Protein AF-A0A7W0LB17-F1 (afdb_monomer_lite)

Structure (mmCIF, N/CA/C/O backbone):
data_AF-A0A7W0LB17-F1
#
_entry.id   AF-A0A7W0LB17-F1
#
loop_
_atom_site.group_PDB
_atom_site.id
_atom_site.type_symbol
_atom_site.label_atom_id
_atom_site.label_alt_id
_atom_site.label_comp_id
_atom_site.label_asym_id
_atom_site.label_entity_id
_atom_site.label_seq_id
_atom_site.pdbx_PDB_ins_code
_atom_site.Cartn_x
_atom_site.Cartn_y
_atom_site.Cartn_z
_atom_site.occupancy
_atom_site.B_iso_or_equiv
_atom_site.auth_seq_id
_atom_site.auth_comp_id
_atom_site.auth_asym_id
_atom_site.auth_atom_id
_atom_site.pdbx_PDB_model_num
ATOM 1 N N . MET A 1 1 ? -28.771 -16.907 37.966 1.00 35.31 1 MET A N 1
ATOM 2 C CA . MET A 1 1 ? -27.307 -16.903 37.768 1.00 35.31 1 MET A CA 1
ATOM 3 C C . MET A 1 1 ? -26.972 -15.722 36.892 1.00 35.31 1 MET A C 1
ATOM 5 O O . MET A 1 1 ? -27.557 -15.582 35.827 1.00 35.31 1 MET A O 1
ATOM 9 N N . SER A 1 2 ? -26.143 -14.845 37.447 1.00 31.47 2 SER A N 1
ATOM 10 C CA . SER A 1 2 ? -25.731 -13.567 36.885 1.00 31.47 2 SER A CA 1
ATOM 11 C C . SER A 1 2 ? -25.225 -13.738 35.457 1.00 31.47 2 SER A C 1
ATOM 13 O O . SER A 1 2 ? -24.347 -14.569 35.221 1.00 31.47 2 SER A O 1
ATOM 15 N N . ALA A 1 3 ? -25.766 -12.948 34.527 1.00 43.50 3 ALA A N 1
ATOM 16 C CA . ALA A 1 3 ? -25.072 -12.621 33.292 1.00 43.50 3 ALA A CA 1
ATOM 17 C C . ALA A 1 3 ? -23.627 -12.275 33.669 1.00 43.50 3 ALA A C 1
ATOM 19 O O . ALA A 1 3 ? -23.419 -11.441 34.552 1.00 43.50 3 ALA A O 1
ATOM 20 N N . GLY A 1 4 ? -22.652 -12.975 33.085 1.00 44.56 4 GLY A N 1
ATOM 21 C CA . GLY A 1 4 ? -21.245 -12.644 33.264 1.00 44.56 4 GLY A CA 1
ATOM 22 C C . GLY A 1 4 ? -21.066 -11.196 32.843 1.00 44.56 4 GLY A C 1
ATOM 23 O O . GLY A 1 4 ? -21.069 -10.899 31.651 1.00 44.56 4 GLY A O 1
ATOM 24 N N . GLN A 1 5 ? -21.015 -10.294 33.822 1.00 41.94 5 GLN A N 1
ATOM 25 C CA . GLN A 1 5 ? -20.726 -8.897 33.580 1.00 41.94 5 GLN A CA 1
ATOM 26 C C . GLN A 1 5 ? -19.282 -8.852 33.106 1.00 41.94 5 GLN A C 1
ATOM 28 O O . GLN A 1 5 ? -18.346 -8.961 33.894 1.00 41.94 5 GLN A O 1
ATOM 33 N N . ILE A 1 6 ? -19.124 -8.759 31.790 1.00 50.78 6 ILE A N 1
ATOM 34 C CA . ILE A 1 6 ? -17.874 -8.363 31.161 1.00 50.78 6 ILE A CA 1
ATOM 35 C C . ILE A 1 6 ? -17.554 -6.993 31.758 1.00 50.78 6 ILE A C 1
ATOM 37 O O . ILE A 1 6 ? -18.342 -6.056 31.619 1.00 50.78 6 ILE A O 1
ATOM 41 N N . ALA A 1 7 ? -16.466 -6.914 32.522 1.00 40.72 7 ALA A N 1
ATOM 42 C CA . ALA A 1 7 ? -16.072 -5.686 33.190 1.00 40.72 7 ALA A CA 1
ATOM 43 C C . ALA A 1 7 ? -15.934 -4.554 32.149 1.00 40.72 7 ALA A C 1
ATOM 45 O O . ALA A 1 7 ? -15.305 -4.775 31.108 1.00 40.72 7 ALA A O 1
ATOM 46 N N . PRO A 1 8 ? -16.498 -3.357 32.394 1.00 41.53 8 PRO A N 1
ATOM 47 C CA . PRO A 1 8 ? -16.307 -2.213 31.511 1.00 41.53 8 PRO A CA 1
ATOM 48 C C . PRO A 1 8 ? -14.812 -1.865 31.494 1.00 41.53 8 PRO A C 1
ATOM 50 O O . PRO A 1 8 ? -14.266 -1.395 32.489 1.00 41.53 8 PRO A O 1
ATOM 53 N N . GLY A 1 9 ? -14.137 -2.191 30.389 1.00 55.41 9 GLY A N 1
ATOM 54 C CA . GLY A 1 9 ? -12.690 -2.023 30.231 1.00 55.41 9 GLY A CA 1
ATOM 55 C C . GLY A 1 9 ? -11.969 -3.169 29.514 1.00 55.41 9 GLY A C 1
ATOM 56 O O . GLY A 1 9 ? -10.825 -2.981 29.109 1.00 55.41 9 GLY A O 1
ATOM 57 N N . THR A 1 10 ? -12.596 -4.337 29.312 1.00 63.34 10 THR A N 1
ATOM 58 C CA . THR A 1 10 ? -12.018 -5.391 28.459 1.00 63.34 10 THR A CA 1
ATOM 59 C C . THR A 1 10 ? -12.422 -5.195 26.996 1.00 63.34 10 THR A C 1
ATOM 61 O O . THR A 1 10 ? -13.547 -4.809 26.684 1.00 63.34 10 THR A O 1
ATOM 64 N N . GLU A 1 11 ? -11.502 -5.462 26.069 1.00 62.22 11 GLU A N 1
ATOM 65 C CA . GLU A 1 11 ? -11.693 -5.229 24.627 1.00 62.22 11 GLU A CA 1
ATOM 66 C C . GLU A 1 11 ? -12.850 -6.052 24.026 1.00 62.22 11 GLU A C 1
ATOM 68 O O . GLU A 1 11 ? -13.467 -5.636 23.047 1.00 62.22 11 GLU A O 1
ATOM 73 N N . GLU A 1 12 ? -13.206 -7.181 24.652 1.00 66.62 12 GLU A N 1
ATOM 74 C CA . GLU A 1 12 ? -14.404 -7.959 24.307 1.00 66.62 12 GLU A CA 1
ATOM 75 C C . GLU A 1 12 ? -15.689 -7.164 24.597 1.00 66.62 12 GLU A C 1
ATOM 77 O O . GLU A 1 12 ? -16.652 -7.213 23.832 1.00 66.62 12 GLU A O 1
ATOM 82 N N . GLY A 1 13 ? -15.700 -6.382 25.682 1.00 64.94 13 GLY A N 1
ATOM 83 C CA . GLY A 1 13 ? -16.780 -5.454 26.010 1.00 64.94 13 GLY A CA 1
ATOM 84 C C . GLY A 1 13 ? -16.906 -4.325 24.987 1.00 64.94 13 GLY A C 1
ATOM 85 O O . GLY A 1 13 ? -18.022 -3.978 24.612 1.00 64.94 13 GLY A O 1
ATOM 86 N N . ALA A 1 14 ? -15.780 -3.827 24.463 1.00 69.12 14 ALA A N 1
ATOM 87 C CA . ALA A 1 14 ? -15.765 -2.748 23.474 1.00 69.12 14 ALA A CA 1
ATOM 88 C C . ALA A 1 14 ? -16.409 -3.161 22.138 1.00 69.12 14 ALA A C 1
ATOM 90 O O . ALA A 1 14 ? -17.169 -2.393 21.561 1.00 69.12 14 ALA A O 1
ATOM 91 N N . VAL A 1 15 ? -16.165 -4.380 21.641 1.00 74.75 15 VAL A N 1
ATOM 92 C CA . VAL A 1 15 ? -16.793 -4.862 20.390 1.00 74.75 15 VAL A CA 1
ATOM 93 C C . VAL A 1 15 ? -18.284 -5.176 20.593 1.00 74.75 15 VAL A C 1
ATOM 95 O O . VAL A 1 15 ? -19.106 -4.872 19.722 1.00 74.75 15 VAL A O 1
ATOM 98 N N . ASN A 1 16 ? -18.642 -5.709 21.768 1.00 76.94 16 ASN A N 1
ATOM 99 C CA . ASN A 1 16 ? -20.034 -5.956 22.151 1.00 76.94 16 ASN A CA 1
ATOM 100 C C . ASN A 1 16 ? -20.842 -4.653 22.298 1.00 76.94 16 ASN A C 1
ATOM 102 O O . ASN A 1 16 ? -22.026 -4.645 21.964 1.00 76.94 16 ASN A O 1
ATOM 106 N N . GLU A 1 17 ? -20.224 -3.545 22.726 1.00 76.25 17 GLU A N 1
ATOM 107 C CA . GLU A 1 17 ? -20.857 -2.214 22.775 1.00 76.25 17 GLU A CA 1
ATOM 108 C C . GLU A 1 17 ? -21.322 -1.747 21.385 1.00 76.25 17 GLU A C 1
ATOM 110 O O . GLU A 1 17 ? -22.370 -1.117 21.246 1.00 76.25 17 GLU A O 1
ATOM 115 N N . PHE A 1 18 ? -20.607 -2.145 20.330 1.00 74.69 18 PHE A N 1
ATOM 116 C CA . PHE A 1 18 ? -21.008 -1.900 18.942 1.00 74.69 18 PHE A CA 1
ATOM 117 C C . PHE A 1 18 ? -21.999 -2.940 18.383 1.00 74.69 18 PHE A C 1
ATOM 119 O O . PHE A 1 18 ? -22.313 -2.888 17.192 1.00 74.69 18 PHE A O 1
ATOM 126 N N . GLY A 1 19 ? -22.489 -3.875 19.204 1.00 79.81 19 GLY A N 1
ATOM 127 C CA . GLY A 1 19 ? -23.452 -4.910 18.813 1.00 79.81 19 GLY A CA 1
ATOM 128 C C . GLY A 1 19 ? -22.852 -6.094 18.045 1.00 79.81 19 GLY A C 1
ATOM 129 O O . GLY A 1 19 ? -23.603 -6.872 17.457 1.00 79.81 19 GLY A O 1
ATOM 130 N N . TYR A 1 20 ? -21.523 -6.243 18.033 1.00 77.00 20 TYR A N 1
ATOM 131 C CA . TYR A 1 20 ? -20.839 -7.354 17.368 1.00 77.00 20 TYR A CA 1
ATOM 132 C C . TYR A 1 20 ? -20.423 -8.423 18.379 1.00 77.00 20 TYR A C 1
ATOM 134 O O . TYR A 1 20 ? -19.791 -8.123 19.388 1.00 77.00 20 TYR A O 1
ATOM 142 N N . ARG A 1 21 ? -20.725 -9.691 18.079 1.00 77.12 21 ARG A N 1
ATOM 143 C CA . ARG A 1 21 ? -20.230 -10.834 18.853 1.00 77.12 21 ARG A CA 1
ATOM 144 C C . ARG A 1 21 ? -18.799 -11.150 18.423 1.00 77.12 21 ARG A C 1
ATOM 146 O O . ARG A 1 21 ? -18.538 -11.350 17.240 1.00 77.12 21 ARG A O 1
ATOM 153 N N . GLN A 1 22 ? -17.871 -11.229 19.372 1.00 75.62 22 GLN A N 1
ATOM 154 C CA . GLN A 1 22 ? -16.489 -11.600 19.075 1.00 75.62 22 GLN A CA 1
ATOM 155 C C . GLN A 1 22 ? -16.382 -13.098 18.749 1.00 75.62 22 GLN A C 1
ATOM 157 O O . GLN A 1 22 ? -16.459 -13.947 19.634 1.00 75.62 22 GLN A O 1
ATOM 162 N N . GLU A 1 23 ? -16.208 -13.425 17.468 1.00 77.62 23 GLU A N 1
ATOM 163 C CA . GLU A 1 23 ? -16.061 -14.815 17.003 1.00 77.62 23 GLU A CA 1
ATOM 164 C C . GLU A 1 23 ? -14.597 -15.275 16.953 1.00 77.62 23 GLU A C 1
ATOM 166 O O . GLU A 1 23 ? -14.305 -16.456 17.140 1.00 77.62 23 GLU A O 1
ATOM 171 N N . LEU A 1 24 ? -13.657 -14.344 16.747 1.00 75.50 24 LEU A N 1
ATOM 172 C CA . LEU A 1 24 ? -12.228 -14.645 16.683 1.00 75.50 24 LEU A CA 1
ATOM 173 C C . LEU A 1 24 ? -11.545 -14.403 18.035 1.00 75.50 24 LEU A C 1
ATOM 175 O O . LEU A 1 24 ? -11.622 -13.318 18.620 1.00 75.50 24 LEU A O 1
ATOM 179 N N . LYS A 1 25 ? -10.792 -15.410 18.496 1.00 65.69 25 LYS A N 1
ATOM 180 C CA . LYS A 1 25 ? -9.878 -15.263 19.635 1.00 65.69 25 LYS A CA 1
ATOM 181 C C . LYS A 1 25 ? -8.745 -14.316 19.245 1.00 65.69 25 LYS A C 1
ATOM 183 O O . LYS A 1 25 ? -8.028 -14.559 18.274 1.00 65.69 25 LYS A O 1
ATOM 188 N N . ARG A 1 26 ? -8.564 -13.240 20.009 1.00 68.19 26 ARG A N 1
ATOM 189 C CA . ARG A 1 26 ? -7.538 -12.227 19.739 1.00 68.19 26 ARG A CA 1
ATOM 190 C C . ARG A 1 26 ? -6.169 -12.732 20.206 1.00 68.19 26 ARG A C 1
ATOM 192 O O . ARG A 1 26 ? -5.749 -12.474 21.324 1.00 68.19 26 ARG A O 1
ATOM 199 N N . VAL A 1 27 ? -5.497 -13.510 19.357 1.00 76.81 27 VAL A N 1
ATOM 200 C CA . VAL A 1 27 ? -4.184 -14.123 19.661 1.00 76.81 27 VAL A CA 1
ATOM 201 C C . VAL A 1 27 ? -2.991 -13.351 19.088 1.00 76.81 27 VAL A C 1
ATOM 203 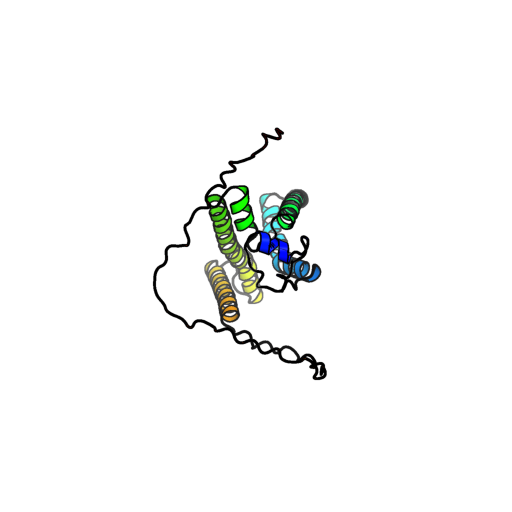O O . VAL A 1 27 ? -1.844 -13.652 19.415 1.00 76.81 27 VAL A O 1
ATOM 206 N N . LEU A 1 28 ? -3.231 -12.345 18.240 1.00 77.62 28 LEU A N 1
ATOM 207 C CA . LEU A 1 28 ? -2.161 -11.550 17.641 1.00 77.62 28 LEU A CA 1
ATOM 208 C C . LEU A 1 28 ? -1.567 -10.582 18.674 1.00 77.62 28 LEU A C 1
ATOM 210 O O . LEU A 1 28 ? -2.163 -9.561 19.006 1.00 77.62 28 LEU A O 1
ATOM 214 N N . ARG A 1 29 ? -0.363 -10.901 19.161 1.00 85.62 29 ARG A N 1
ATOM 215 C CA . ARG A 1 29 ? 0.465 -9.995 19.978 1.00 85.62 29 ARG A CA 1
ATOM 216 C C . ARG A 1 29 ? 1.097 -8.907 19.102 1.00 85.62 29 ARG A C 1
ATOM 218 O O . ARG A 1 29 ? 1.212 -9.078 17.892 1.00 85.62 29 ARG A O 1
ATOM 225 N N . LEU A 1 30 ? 1.594 -7.833 19.722 1.00 85.94 30 LEU A N 1
ATOM 226 C CA . LEU A 1 30 ? 2.247 -6.705 19.036 1.00 85.94 30 LEU A CA 1
ATOM 227 C C . LEU A 1 30 ? 3.319 -7.153 18.027 1.00 85.94 30 LEU A C 1
ATOM 229 O O . LEU A 1 30 ? 3.343 -6.671 16.901 1.00 85.94 30 LEU A O 1
ATOM 233 N N . PHE A 1 31 ? 4.153 -8.125 18.407 1.00 88.50 31 PHE A N 1
ATOM 234 C CA . PHE A 1 31 ? 5.169 -8.683 17.515 1.00 88.50 31 PHE A CA 1
ATOM 235 C C . PHE A 1 31 ? 4.559 -9.351 16.276 1.00 88.50 31 PHE A C 1
ATOM 237 O O . PHE A 1 31 ? 5.033 -9.123 15.172 1.00 88.50 31 PHE A O 1
ATOM 244 N N . ALA A 1 32 ? 3.466 -10.106 16.429 1.00 87.81 32 ALA A N 1
ATOM 245 C CA . ALA A 1 32 ? 2.783 -10.732 15.298 1.00 87.81 32 ALA A CA 1
ATOM 246 C C . ALA A 1 32 ? 2.193 -9.682 14.343 1.00 87.81 32 ALA A C 1
ATOM 248 O O . ALA A 1 32 ? 2.322 -9.815 13.130 1.00 87.81 32 ALA A O 1
ATOM 249 N N . VAL A 1 33 ? 1.597 -8.611 14.879 1.00 87.38 33 VAL A N 1
ATOM 250 C CA . VAL A 1 33 ? 1.075 -7.497 14.068 1.00 87.38 33 VAL A CA 1
ATOM 251 C C . VAL A 1 33 ? 2.208 -6.777 13.329 1.00 87.38 33 VAL A C 1
ATOM 253 O O . VAL A 1 33 ? 2.076 -6.491 12.141 1.00 87.38 33 VAL A O 1
ATOM 256 N N . PHE A 1 34 ? 3.344 -6.550 13.994 1.00 89.44 34 PHE A N 1
ATOM 257 C CA . PHE A 1 34 ? 4.541 -5.980 13.375 1.00 89.44 34 PHE A CA 1
ATOM 258 C C . PHE A 1 34 ? 5.086 -6.867 12.247 1.00 89.44 34 PHE A C 1
ATOM 260 O O . PHE A 1 34 ? 5.342 -6.369 11.154 1.00 89.44 34 PHE A O 1
ATOM 267 N N . SER A 1 35 ? 5.207 -8.179 12.469 1.00 90.38 35 SER A N 1
ATOM 268 C CA . SER A 1 35 ? 5.679 -9.120 11.446 1.00 90.38 35 SER A CA 1
ATOM 269 C C . SER A 1 35 ? 4.763 -9.156 10.222 1.00 90.38 35 SER A C 1
ATOM 271 O O . SER A 1 35 ? 5.251 -9.187 9.094 1.00 90.38 35 SER A O 1
ATOM 273 N N . VAL A 1 36 ? 3.442 -9.114 10.424 1.00 88.31 36 VAL A N 1
ATOM 274 C CA . VAL A 1 36 ? 2.474 -9.051 9.319 1.00 88.31 36 VAL A CA 1
ATOM 275 C C . VAL A 1 36 ? 2.622 -7.740 8.543 1.00 88.31 36 VAL A C 1
ATOM 277 O O . VAL A 1 36 ? 2.685 -7.770 7.316 1.00 88.31 36 VAL A O 1
ATOM 280 N N . ALA A 1 37 ? 2.745 -6.602 9.232 1.00 87.06 37 ALA A N 1
ATOM 281 C CA . ALA A 1 37 ? 2.958 -5.310 8.581 1.00 87.06 37 ALA A CA 1
ATOM 282 C C . ALA A 1 37 ? 4.275 -5.273 7.785 1.00 87.06 37 ALA A C 1
ATOM 284 O O . ALA A 1 37 ? 4.290 -4.821 6.641 1.00 87.06 37 ALA A O 1
ATOM 285 N N . PHE A 1 38 ? 5.358 -5.807 8.357 1.00 86.06 38 PHE A N 1
ATOM 286 C CA . PHE A 1 38 ? 6.660 -5.908 7.699 1.00 86.06 38 PHE A CA 1
ATOM 287 C C . PHE A 1 38 ? 6.613 -6.801 6.450 1.00 86.06 38 PHE A C 1
ATOM 289 O O . PHE A 1 38 ? 7.193 -6.453 5.425 1.00 86.06 38 PHE A O 1
ATOM 296 N N . SER A 1 39 ? 5.878 -7.916 6.509 1.00 88.06 39 SER A N 1
ATOM 297 C CA . SER A 1 39 ? 5.674 -8.810 5.362 1.00 88.06 39 SER A CA 1
ATOM 298 C C . SER A 1 39 ? 4.926 -8.120 4.213 1.00 88.06 39 SER A C 1
ATOM 300 O O . SER A 1 39 ? 5.322 -8.233 3.054 1.00 88.06 39 SER A O 1
ATOM 302 N N . ILE A 1 40 ? 3.873 -7.354 4.527 1.00 81.44 40 ILE A N 1
ATOM 303 C CA . ILE A 1 40 ? 3.046 -6.671 3.520 1.00 81.44 40 ILE A CA 1
ATOM 304 C C . ILE A 1 40 ? 3.809 -5.528 2.835 1.00 81.44 40 ILE A C 1
ATOM 306 O O . ILE A 1 40 ? 3.718 -5.376 1.619 1.00 81.44 40 ILE A O 1
ATOM 310 N N . ILE A 1 41 ? 4.557 -4.722 3.593 1.00 78.19 41 ILE A N 1
ATOM 311 C CA . ILE A 1 41 ? 5.237 -3.510 3.094 1.00 78.19 41 ILE A CA 1
ATOM 312 C C . ILE A 1 41 ? 6.708 -3.813 2.771 1.00 78.19 41 ILE A C 1
ATOM 314 O O . ILE A 1 41 ? 7.589 -2.982 2.980 1.00 78.19 41 ILE A O 1
ATOM 318 N N . SER A 1 42 ? 7.006 -5.018 2.281 1.00 75.19 42 SER A N 1
ATOM 319 C CA . SER A 1 42 ? 8.370 -5.353 1.875 1.00 75.19 42 SER A CA 1
ATOM 320 C C . SER A 1 42 ? 8.943 -4.264 0.954 1.00 75.19 42 SER A C 1
ATOM 322 O O . SER A 1 42 ? 8.280 -3.784 0.029 1.00 75.19 42 SER A O 1
ATOM 324 N N . ILE A 1 43 ? 10.183 -3.857 1.238 1.00 70.69 43 ILE A N 1
ATOM 325 C CA . ILE A 1 43 ? 10.867 -2.666 0.696 1.00 70.69 43 ILE A CA 1
ATOM 326 C C . ILE A 1 43 ? 10.932 -2.653 -0.843 1.00 70.69 43 ILE A C 1
ATOM 328 O O . ILE A 1 43 ? 11.083 -1.595 -1.462 1.00 70.69 43 ILE A O 1
ATOM 332 N N . THR A 1 44 ? 10.766 -3.820 -1.463 1.00 70.06 44 THR A N 1
ATOM 333 C CA . THR A 1 44 ? 10.878 -4.069 -2.898 1.00 70.06 44 THR A CA 1
ATOM 334 C C . THR A 1 44 ? 10.104 -3.055 -3.745 1.00 70.06 44 THR A C 1
ATOM 336 O O . THR A 1 44 ? 10.685 -2.403 -4.608 1.00 70.06 44 THR A O 1
ATOM 339 N N . THR A 1 45 ? 8.809 -2.856 -3.493 1.00 72.06 45 THR A N 1
ATOM 340 C CA . THR A 1 45 ? 7.983 -1.993 -4.355 1.00 72.06 45 THR A CA 1
ATOM 341 C C . THR A 1 45 ? 8.376 -0.520 -4.238 1.00 72.06 45 THR A C 1
ATOM 343 O O . THR A 1 45 ? 8.450 0.189 -5.241 1.00 72.06 45 THR A O 1
ATOM 346 N N . GLY A 1 46 ? 8.651 -0.057 -3.016 1.00 69.81 46 GLY A N 1
ATOM 347 C CA . GLY A 1 46 ? 8.963 1.345 -2.750 1.00 69.81 46 GLY A CA 1
ATOM 348 C C . GLY A 1 46 ? 10.305 1.766 -3.337 1.00 69.81 46 GLY A C 1
ATOM 349 O O . GLY A 1 46 ? 10.392 2.806 -3.980 1.00 69.81 46 GLY A O 1
ATOM 350 N N . ILE A 1 47 ? 11.350 0.957 -3.160 1.00 76.88 47 ILE A N 1
ATOM 351 C CA . ILE A 1 47 ? 12.680 1.327 -3.652 1.00 76.88 47 ILE A CA 1
ATOM 352 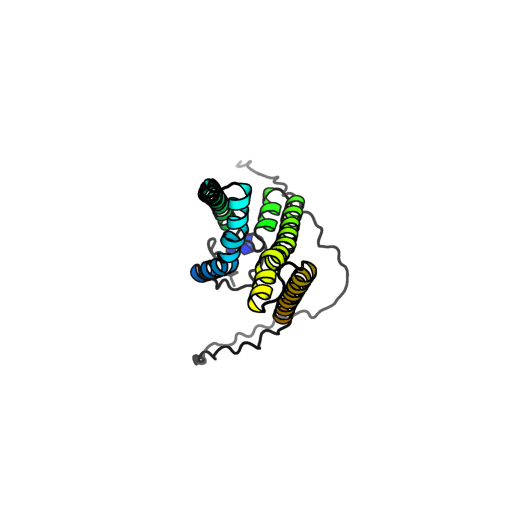C C . ILE A 1 47 ? 12.815 1.020 -5.143 1.00 76.88 47 ILE A C 1
ATOM 354 O O . ILE A 1 47 ? 13.206 1.905 -5.894 1.00 76.88 47 ILE A O 1
ATOM 358 N N . PHE A 1 48 ? 12.463 -0.177 -5.617 1.00 74.38 48 PHE A N 1
ATOM 359 C CA . PHE A 1 48 ? 12.793 -0.538 -7.001 1.00 74.38 48 PHE A CA 1
ATOM 360 C C . PHE A 1 48 ? 11.942 0.190 -8.044 1.00 74.38 48 PHE A C 1
ATOM 362 O O . PHE A 1 48 ? 12.471 0.573 -9.084 1.00 74.38 48 PHE A O 1
ATOM 369 N N . LEU A 1 49 ? 10.653 0.423 -7.774 1.00 80.44 49 LEU A N 1
ATOM 370 C CA . LEU A 1 49 ? 9.780 1.099 -8.739 1.00 80.44 49 LEU A CA 1
ATOM 371 C C . LEU A 1 49 ? 9.780 2.617 -8.549 1.00 80.44 49 LEU A C 1
ATOM 373 O O . LEU A 1 49 ? 9.981 3.366 -9.505 1.00 80.44 49 LEU A O 1
ATOM 377 N N . ASN A 1 50 ? 9.576 3.087 -7.316 1.00 82.94 50 ASN A N 1
ATOM 378 C CA . ASN A 1 50 ? 9.354 4.512 -7.083 1.00 82.94 50 ASN A CA 1
ATOM 379 C C . ASN A 1 50 ? 10.650 5.330 -7.168 1.00 82.94 50 ASN A C 1
ATOM 381 O O . ASN A 1 50 ? 10.629 6.454 -7.659 1.00 82.94 50 ASN A O 1
ATOM 385 N N . PHE A 1 51 ? 11.789 4.781 -6.728 1.00 84.88 51 PHE A N 1
ATOM 386 C CA . PHE A 1 51 ? 13.067 5.500 -6.786 1.00 84.88 51 PHE A CA 1
ATOM 387 C C . PHE A 1 51 ? 13.558 5.687 -8.226 1.00 84.88 51 PHE A C 1
ATOM 389 O O . PHE A 1 51 ? 13.969 6.786 -8.597 1.00 84.88 51 PHE A O 1
ATOM 396 N N . GLY A 1 52 ? 13.456 4.639 -9.055 1.00 82.44 52 GLY A N 1
ATOM 397 C CA . GLY A 1 52 ? 13.791 4.719 -10.479 1.00 82.44 52 GLY A CA 1
ATOM 398 C C . GLY A 1 52 ? 12.919 5.740 -11.212 1.00 82.44 52 GLY A C 1
ATOM 399 O O . GLY A 1 52 ? 13.426 6.582 -11.957 1.00 82.44 52 GLY A O 1
ATOM 400 N N . PHE A 1 53 ? 11.614 5.740 -10.935 1.00 85.56 53 PHE A N 1
ATOM 401 C CA . PHE A 1 53 ? 10.700 6.751 -11.463 1.00 85.56 53 PHE A CA 1
ATOM 402 C C . PHE A 1 53 ? 11.065 8.173 -10.998 1.00 85.56 53 PHE A C 1
ATOM 404 O O . PHE A 1 53 ? 11.131 9.099 -11.807 1.00 85.56 53 PHE A O 1
ATOM 411 N N . ALA A 1 54 ? 11.362 8.347 -9.709 1.00 87.50 54 ALA A N 1
ATOM 412 C CA . ALA A 1 54 ? 11.669 9.650 -9.133 1.00 87.50 54 ALA A CA 1
ATOM 413 C C . ALA A 1 54 ? 12.954 10.265 -9.709 1.00 87.50 54 ALA A C 1
ATOM 415 O O . ALA A 1 54 ? 12.948 11.434 -10.083 1.00 87.50 54 ALA A O 1
ATOM 416 N N . ILE A 1 55 ? 14.038 9.496 -9.851 1.00 88.56 55 ILE A N 1
ATOM 417 C CA . ILE A 1 55 ? 15.289 10.018 -10.425 1.00 88.56 55 ILE A CA 1
ATOM 418 C C . ILE A 1 55 ? 15.128 10.370 -11.904 1.00 88.56 55 ILE A C 1
ATOM 420 O O . ILE A 1 55 ? 15.634 11.402 -12.339 1.00 88.56 55 ILE A O 1
ATOM 424 N N . THR A 1 56 ? 14.422 9.543 -12.675 1.00 88.94 56 THR A N 1
ATOM 425 C CA . THR A 1 56 ? 14.257 9.768 -14.122 1.00 88.94 56 THR A CA 1
ATOM 426 C C . THR A 1 56 ? 13.428 11.013 -14.442 1.00 88.94 56 THR A C 1
ATOM 428 O O . THR A 1 56 ? 13.702 11.667 -15.443 1.00 88.94 56 THR A O 1
ATOM 431 N N . HIS A 1 57 ? 12.458 11.370 -13.593 1.00 89.12 57 HIS A N 1
ATOM 432 C CA . HIS A 1 57 ? 11.543 12.492 -13.845 1.00 89.12 57 HIS A CA 1
ATOM 433 C C . HIS A 1 57 ? 11.862 13.754 -13.031 1.00 89.12 57 HIS A C 1
ATOM 435 O O . HIS A 1 57 ? 11.682 14.865 -13.521 1.00 89.12 57 HIS A O 1
ATOM 441 N N . LEU A 1 58 ? 12.311 13.600 -11.784 1.00 88.50 58 LEU A N 1
ATOM 442 C CA . LEU A 1 58 ? 12.519 14.695 -10.823 1.00 88.50 58 LEU A CA 1
ATOM 443 C C . LEU A 1 58 ? 14.009 14.931 -10.521 1.00 88.50 58 LEU A C 1
ATOM 445 O O . LEU A 1 58 ? 14.361 15.851 -9.780 1.00 88.50 58 LEU A O 1
ATOM 449 N N . GLY A 1 59 ? 14.893 14.110 -11.095 1.00 89.56 59 GLY A N 1
ATOM 450 C CA . GLY A 1 59 ? 16.338 14.211 -10.937 1.00 89.56 59 GLY A CA 1
ATOM 451 C C . GLY A 1 59 ? 16.842 13.835 -9.535 1.00 89.56 59 GLY A C 1
ATOM 452 O O . GLY A 1 59 ? 16.093 13.325 -8.694 1.00 89.56 59 GLY A O 1
ATOM 453 N N . PRO A 1 60 ? 18.130 14.097 -9.244 1.00 87.44 60 PRO A N 1
ATOM 454 C CA . PRO A 1 60 ? 18.761 13.746 -7.966 1.00 87.44 60 PRO A CA 1
ATOM 455 C C . PRO A 1 60 ? 18.142 14.445 -6.743 1.00 87.44 60 PRO A C 1
ATOM 457 O O . PRO A 1 60 ? 18.231 13.938 -5.627 1.00 87.44 60 PRO A O 1
ATOM 460 N N . ALA A 1 61 ? 17.474 15.588 -6.943 1.00 89.50 61 ALA A N 1
ATOM 461 C CA . ALA A 1 61 ? 16.783 16.323 -5.881 1.00 89.50 61 ALA A CA 1
ATOM 462 C C . ALA A 1 61 ? 15.569 15.564 -5.302 1.00 89.50 61 ALA A C 1
ATOM 464 O O . ALA A 1 61 ? 15.115 15.883 -4.203 1.00 89.50 61 ALA A O 1
ATOM 465 N N . SER A 1 62 ? 15.079 14.529 -5.994 1.00 88.19 62 SER A N 1
ATOM 466 C CA . SER A 1 62 ? 13.981 13.665 -5.542 1.00 88.19 62 SER A CA 1
ATOM 467 C C . SER A 1 62 ? 14.210 12.978 -4.192 1.00 88.19 62 SER A C 1
ATOM 469 O O . SER A 1 62 ? 13.240 12.604 -3.532 1.00 88.19 62 SER A O 1
ATOM 471 N N . ILE A 1 63 ? 15.460 12.861 -3.729 1.00 88.56 63 ILE A N 1
ATOM 472 C CA . ILE A 1 63 ? 15.777 12.302 -2.409 1.00 88.56 63 ILE A CA 1
ATOM 473 C C . ILE A 1 63 ? 15.081 13.061 -1.268 1.00 88.56 63 ILE A C 1
ATOM 475 O O . ILE A 1 63 ? 14.669 12.450 -0.286 1.00 88.56 63 ILE A O 1
ATOM 479 N N . TRP A 1 64 ? 14.858 14.371 -1.423 1.00 89.75 64 TRP A N 1
ATOM 480 C CA . TRP A 1 64 ? 14.184 15.205 -0.423 1.00 89.75 64 TRP A CA 1
ATOM 481 C C . TRP A 1 64 ? 12.679 14.943 -0.313 1.00 89.75 64 TRP A C 1
ATOM 483 O O . TRP A 1 64 ? 12.075 15.262 0.711 1.00 89.75 64 TRP A O 1
ATOM 493 N N . LEU A 1 65 ? 12.068 14.308 -1.316 1.00 89.25 65 LEU A N 1
ATOM 494 C CA . LEU A 1 65 ? 10.653 13.936 -1.268 1.00 89.25 65 LEU A CA 1
ATOM 495 C C . LEU A 1 65 ? 10.396 12.779 -0.302 1.00 89.25 65 LEU A C 1
ATOM 497 O O . LEU A 1 65 ? 9.302 12.683 0.248 1.00 89.25 65 LEU A O 1
ATOM 501 N N . TRP A 1 66 ? 11.396 11.931 -0.049 1.00 87.50 66 TRP A N 1
ATOM 502 C CA . TRP A 1 66 ? 11.268 10.795 0.864 1.00 87.50 66 TRP A CA 1
ATOM 503 C C . TRP A 1 66 ? 11.052 11.227 2.321 1.00 87.50 66 TRP A C 1
ATOM 505 O O . TRP A 1 66 ? 10.068 10.780 2.911 1.00 87.50 66 TRP A O 1
ATOM 515 N N . PRO A 1 67 ? 11.873 12.124 2.909 1.00 91.62 67 PRO A N 1
ATOM 516 C CA . PRO A 1 67 ? 11.593 12.689 4.228 1.00 91.62 67 PRO A CA 1
ATOM 517 C C . PRO A 1 67 ? 10.229 13.379 4.310 1.00 91.62 67 PRO A C 1
ATOM 519 O O . PRO A 1 67 ? 9.494 13.167 5.272 1.00 91.62 67 PRO A O 1
ATOM 522 N N . VAL A 1 68 ? 9.855 14.162 3.291 1.00 93.31 68 VAL A N 1
ATOM 523 C CA . VAL A 1 68 ? 8.558 14.861 3.257 1.00 93.31 68 VAL A CA 1
ATOM 524 C C . VAL A 1 68 ? 7.398 13.861 3.258 1.00 93.31 68 VAL A C 1
ATOM 526 O O . VAL A 1 68 ? 6.466 13.994 4.053 1.00 93.31 68 VAL A O 1
ATOM 529 N N . ALA A 1 69 ? 7.476 12.818 2.429 1.00 90.75 69 ALA A N 1
ATOM 530 C CA . ALA A 1 69 ? 6.491 11.743 2.398 1.00 90.75 69 ALA A CA 1
ATOM 531 C C . ALA A 1 69 ? 6.448 10.961 3.722 1.00 90.75 69 ALA A C 1
ATOM 533 O O . ALA A 1 69 ? 5.362 10.642 4.203 1.00 90.75 69 ALA A O 1
ATOM 534 N N . ALA A 1 70 ? 7.599 10.695 4.349 1.00 91.31 70 ALA A N 1
ATOM 535 C CA . ALA A 1 70 ? 7.679 10.004 5.636 1.00 91.31 70 ALA A CA 1
ATOM 536 C C . ALA A 1 70 ? 7.011 10.803 6.767 1.00 91.31 70 ALA A C 1
ATOM 538 O O . ALA A 1 70 ? 6.262 10.235 7.567 1.00 91.31 70 ALA A O 1
ATOM 539 N N . VAL A 1 71 ? 7.219 12.123 6.810 1.00 96.50 71 VAL A N 1
ATOM 540 C CA . VAL A 1 71 ? 6.538 13.010 7.766 1.00 96.50 71 VAL A CA 1
ATOM 541 C C . VAL A 1 71 ? 5.030 12.999 7.522 1.00 96.50 71 VAL A C 1
ATOM 543 O O . VAL A 1 71 ? 4.264 12.766 8.459 1.00 96.50 71 VAL A O 1
ATOM 546 N N . GLY A 1 72 ? 4.596 13.167 6.269 1.00 95.81 72 GLY A N 1
ATOM 547 C CA . GLY A 1 72 ? 3.177 13.103 5.906 1.00 95.81 72 GLY A CA 1
ATOM 548 C C . GLY A 1 72 ? 2.526 11.779 6.315 1.00 95.81 72 GLY A C 1
ATOM 549 O O . GLY A 1 72 ? 1.465 11.772 6.939 1.00 95.81 72 GLY A O 1
ATOM 550 N N . GLN A 1 73 ? 3.198 10.656 6.056 1.00 94.38 73 GLN A N 1
ATOM 551 C CA . GLN A 1 73 ? 2.689 9.332 6.405 1.00 94.38 73 GLN A CA 1
ATOM 552 C C . GLN A 1 73 ? 2.658 9.088 7.918 1.00 94.38 73 GLN A C 1
ATOM 554 O O . GLN A 1 73 ? 1.756 8.411 8.408 1.00 94.38 73 GLN A O 1
ATOM 559 N N . THR A 1 74 ? 3.587 9.674 8.675 1.00 95.44 74 THR A N 1
ATOM 560 C CA . THR A 1 74 ? 3.575 9.604 10.144 1.00 95.44 74 THR A CA 1
ATOM 561 C C . THR A 1 74 ? 2.377 10.356 10.724 1.00 95.44 74 THR A C 1
ATOM 563 O O . THR A 1 74 ? 1.713 9.845 11.624 1.00 95.44 74 THR A O 1
ATOM 566 N N . LEU A 1 75 ? 2.034 11.527 10.176 1.00 96.75 75 LEU A N 1
ATOM 567 C CA . LEU A 1 75 ? 0.830 12.265 10.579 1.00 96.75 75 LEU A CA 1
ATOM 568 C C . LEU A 1 75 ? -0.446 11.459 10.300 1.00 96.75 75 LEU A C 1
ATOM 570 O O . LEU A 1 75 ? -1.318 11.361 11.161 1.00 96.75 75 LEU A O 1
ATOM 574 N N . VAL A 1 76 ? -0.530 10.823 9.129 1.00 95.00 76 VAL A N 1
ATOM 575 C CA . VAL A 1 76 ? -1.642 9.923 8.785 1.00 95.00 76 VAL A CA 1
ATOM 576 C C . VAL A 1 76 ? -1.701 8.723 9.741 1.00 95.00 76 VAL A C 1
ATOM 578 O O . VAL A 1 76 ? -2.781 8.356 10.204 1.00 95.00 76 VAL A O 1
ATOM 581 N N . ALA A 1 77 ? -0.553 8.139 10.096 1.00 93.50 77 ALA A N 1
ATOM 582 C CA . ALA A 1 77 ? -0.481 7.034 11.049 1.00 93.50 77 ALA A CA 1
ATOM 583 C C . ALA A 1 77 ? -0.974 7.433 12.451 1.00 93.50 77 ALA A C 1
ATOM 585 O O . ALA A 1 77 ? -1.675 6.648 13.087 1.00 93.50 77 ALA A O 1
ATOM 586 N N . LEU A 1 78 ? -0.674 8.652 12.912 1.00 94.56 78 LEU A N 1
ATOM 587 C CA . LEU A 1 78 ? -1.183 9.173 14.187 1.00 94.56 78 LEU A CA 1
ATOM 588 C C . LEU A 1 78 ? -2.710 9.319 14.181 1.00 94.56 78 LEU A C 1
ATOM 590 O O . LEU A 1 78 ? -3.362 8.953 15.158 1.00 94.56 78 LEU A O 1
ATOM 594 N N . ILE A 1 79 ? -3.294 9.780 13.071 1.00 93.31 79 ILE A N 1
ATOM 595 C CA . ILE A 1 79 ? -4.755 9.848 12.917 1.00 93.31 79 ILE A CA 1
ATOM 596 C C . ILE A 1 79 ? -5.358 8.442 13.013 1.00 93.31 79 ILE A C 1
ATOM 598 O O . ILE A 1 79 ? -6.320 8.225 13.749 1.00 93.31 79 ILE A O 1
ATOM 602 N N . PHE A 1 80 ? -4.778 7.466 12.311 1.00 90.31 80 PHE A N 1
ATOM 603 C CA . PHE A 1 80 ? -5.246 6.084 12.386 1.00 90.31 80 PHE A CA 1
ATOM 604 C C . PHE A 1 80 ? -5.066 5.461 13.771 1.00 90.31 80 PHE A C 1
ATOM 606 O O . PHE A 1 80 ? -5.906 4.657 14.169 1.00 90.31 80 PHE A O 1
ATOM 613 N N . ALA A 1 81 ? -4.028 5.843 14.517 1.00 91.19 81 ALA A N 1
ATOM 614 C CA . ALA A 1 81 ? -3.839 5.398 15.891 1.00 91.19 81 ALA A CA 1
ATOM 615 C C . ALA A 1 81 ? -4.992 5.865 16.798 1.00 91.19 81 ALA A C 1
ATOM 617 O O . ALA A 1 81 ? -5.554 5.042 17.518 1.00 91.19 81 ALA A O 1
ATOM 618 N N . GLU A 1 82 ? -5.412 7.133 16.709 1.00 92.31 82 GLU A N 1
ATOM 619 C CA . GLU A 1 82 ? -6.566 7.645 17.472 1.00 92.31 82 GLU A CA 1
ATOM 620 C C . GLU A 1 82 ? -7.887 7.001 17.015 1.00 92.31 82 GLU A C 1
ATOM 622 O O . GLU A 1 82 ? -8.750 6.675 17.828 1.00 92.31 82 GLU A O 1
ATOM 627 N N . LEU A 1 83 ? -8.067 6.750 15.716 1.00 89.94 83 LEU A N 1
ATOM 628 C CA . LEU A 1 83 ? -9.271 6.063 15.229 1.00 89.94 83 LEU A CA 1
ATOM 629 C C . LEU A 1 83 ? -9.332 4.601 15.698 1.00 89.94 83 LEU A C 1
ATOM 631 O O . LEU A 1 83 ? -10.406 4.112 16.058 1.00 89.94 83 LEU A O 1
ATOM 635 N N . ALA A 1 84 ? -8.194 3.907 15.711 1.00 86.94 84 ALA A N 1
ATOM 636 C CA . ALA A 1 84 ? -8.108 2.509 16.115 1.00 86.94 84 ALA A CA 1
ATOM 637 C C . ALA A 1 84 ? -8.398 2.302 17.610 1.00 86.94 84 ALA A C 1
ATOM 639 O O . ALA A 1 84 ? -8.964 1.268 17.969 1.00 86.94 84 ALA A O 1
ATOM 640 N N . THR A 1 85 ? -8.060 3.269 18.472 1.00 86.12 85 THR A N 1
ATOM 641 C CA . THR A 1 85 ? -8.382 3.211 19.910 1.00 86.12 85 THR A CA 1
ATOM 642 C C . THR A 1 85 ? -9.862 3.480 20.181 1.00 86.12 85 THR A C 1
ATOM 644 O O . THR A 1 85 ? -10.434 2.883 21.090 1.00 86.12 85 THR A O 1
ATOM 647 N N . ARG A 1 86 ? -10.506 4.342 19.384 1.00 86.12 86 ARG A N 1
ATOM 648 C CA . ARG A 1 86 ? -11.922 4.714 19.555 1.00 86.12 86 ARG A CA 1
ATOM 649 C C . ARG A 1 86 ? -12.899 3.727 18.924 1.00 86.12 86 ARG A C 1
ATOM 651 O O . ARG A 1 86 ? -14.001 3.553 19.436 1.00 86.12 86 ARG A O 1
ATOM 658 N N . ILE A 1 87 ? -12.534 3.124 17.792 1.00 85.19 87 ILE A N 1
ATOM 659 C CA . ILE A 1 87 ? -13.425 2.261 17.004 1.00 85.19 87 ILE A CA 1
ATOM 660 C C . ILE A 1 87 ? -12.682 0.964 16.628 1.00 85.19 87 ILE A C 1
ATOM 662 O O . ILE A 1 87 ? -12.244 0.813 15.479 1.00 85.19 87 ILE A O 1
ATOM 666 N N . PRO A 1 88 ? -12.545 0.007 17.570 1.00 82.06 88 PRO A N 1
ATOM 667 C CA . PRO A 1 88 ? -11.813 -1.246 17.374 1.00 82.06 88 PRO A CA 1
ATOM 668 C C . PRO A 1 88 ? -12.645 -2.284 16.595 1.00 82.06 88 PRO A C 1
ATOM 670 O O . PRO A 1 88 ? -12.926 -3.379 17.080 1.00 82.06 88 PRO A O 1
ATOM 673 N N . LEU A 1 89 ? -13.069 -1.942 15.375 1.00 82.25 89 LEU A N 1
ATOM 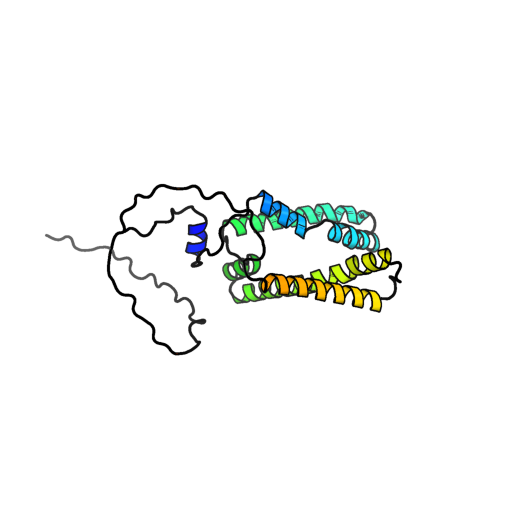674 C CA . LEU A 1 89 ? -13.916 -2.789 14.528 1.00 82.25 89 LEU A CA 1
ATOM 675 C C . LEU A 1 89 ? -13.172 -3.323 13.299 1.00 82.25 89 LEU A C 1
ATOM 677 O O . LEU A 1 89 ? -12.424 -2.605 12.631 1.00 82.25 89 LEU A O 1
ATOM 681 N N . ALA A 1 90 ? -13.432 -4.588 12.957 1.00 78.31 90 ALA A N 1
ATOM 682 C CA . ALA A 1 90 ? -12.917 -5.213 11.742 1.00 78.31 90 ALA A CA 1
ATOM 683 C C . ALA A 1 90 ? -13.502 -4.539 10.485 1.00 78.31 90 ALA A C 1
ATOM 685 O O . ALA A 1 90 ? -14.702 -4.278 10.409 1.00 78.31 90 ALA A O 1
ATOM 686 N N . GLY A 1 91 ? -12.650 -4.239 9.497 1.00 73.56 91 GLY A N 1
ATOM 687 C CA . GLY A 1 91 ? -13.021 -3.468 8.299 1.00 73.56 91 GLY A CA 1
ATOM 688 C C . GLY A 1 91 ? -12.729 -1.961 8.382 1.00 73.56 91 GLY A C 1
ATOM 689 O O . GLY A 1 91 ? -13.094 -1.235 7.456 1.00 73.56 91 GLY A O 1
ATOM 690 N N . ALA A 1 92 ? -12.082 -1.516 9.471 1.00 79.19 92 ALA A N 1
ATOM 691 C CA . ALA A 1 92 ? -11.413 -0.225 9.689 1.00 79.19 92 ALA A CA 1
ATOM 692 C C . ALA A 1 92 ? -11.880 0.918 8.770 1.00 79.19 92 ALA A C 1
ATOM 694 O O . ALA A 1 92 ? -12.867 1.568 9.084 1.00 79.19 92 ALA A O 1
ATOM 695 N N . ASN A 1 93 ? -11.246 1.134 7.613 1.00 86.19 93 ASN A N 1
ATOM 696 C CA . ASN A 1 93 ? -11.514 2.279 6.729 1.00 86.19 93 ASN A CA 1
ATOM 697 C C . ASN A 1 93 ? -12.993 2.442 6.337 1.00 86.19 93 ASN A C 1
ATOM 699 O O . ASN A 1 93 ? -13.537 3.541 6.440 1.00 86.19 93 ASN A O 1
ATOM 703 N N . TYR A 1 94 ? -13.664 1.356 5.938 1.00 89.25 94 TYR A N 1
ATOM 704 C CA . TYR A 1 94 ? -15.097 1.381 5.618 1.00 89.25 94 TYR A CA 1
ATOM 705 C C . TYR A 1 94 ? -15.928 1.699 6.868 1.00 89.25 94 TYR A C 1
ATOM 707 O O . TYR A 1 94 ? -16.813 2.554 6.844 1.00 89.25 94 TYR A O 1
ATOM 715 N N . GLN A 1 95 ? -15.613 1.032 7.981 1.00 88.56 95 GLN A N 1
ATOM 716 C CA . GLN A 1 95 ? -16.350 1.141 9.240 1.00 88.56 95 GLN A CA 1
ATOM 717 C C . GLN A 1 95 ? -16.179 2.508 9.920 1.00 88.56 95 GLN A C 1
ATOM 719 O O . GLN A 1 95 ? -17.123 3.001 10.542 1.00 88.56 95 GLN A O 1
ATOM 724 N N . TRP A 1 96 ? -15.003 3.122 9.798 1.00 90.44 96 TRP A N 1
ATOM 725 C CA . TRP A 1 96 ? -14.689 4.458 10.295 1.00 90.44 96 TRP A CA 1
ATOM 726 C C . TRP A 1 96 ? -15.390 5.520 9.447 1.00 90.44 96 TRP A C 1
ATOM 728 O O . TRP A 1 96 ? -16.111 6.356 9.989 1.00 90.44 96 TRP A O 1
ATOM 738 N N . ALA A 1 97 ? -15.285 5.433 8.117 1.00 89.00 97 ALA A N 1
ATOM 739 C CA . ALA A 1 97 ? -15.947 6.356 7.193 1.00 89.00 97 ALA A CA 1
ATOM 740 C C . ALA A 1 97 ? -17.482 6.315 7.311 1.00 89.00 97 ALA A C 1
ATOM 742 O O . ALA A 1 97 ? -18.138 7.361 7.340 1.00 89.00 97 ALA A O 1
ATOM 743 N N . ALA A 1 98 ? -18.056 5.114 7.441 1.00 89.50 98 ALA A N 1
ATOM 744 C CA . ALA A 1 98 ? -19.495 4.927 7.607 1.00 89.50 98 ALA A CA 1
ATOM 745 C C . ALA A 1 98 ? -20.040 5.562 8.898 1.00 89.50 98 ALA A C 1
ATOM 747 O O . ALA A 1 98 ? -21.183 6.017 8.908 1.00 89.50 98 ALA A O 1
ATOM 748 N N . ARG A 1 99 ? -19.239 5.593 9.972 1.00 87.56 99 ARG A N 1
ATOM 749 C CA . ARG A 1 99 ? -19.637 6.132 11.283 1.00 87.56 99 ARG A CA 1
ATOM 750 C C . ARG A 1 99 ? -19.368 7.625 11.441 1.00 87.56 99 ARG A C 1
ATOM 752 O O . ARG A 1 99 ? -20.158 8.293 12.094 1.00 87.56 99 ARG A O 1
ATOM 759 N N . LEU A 1 100 ? -18.283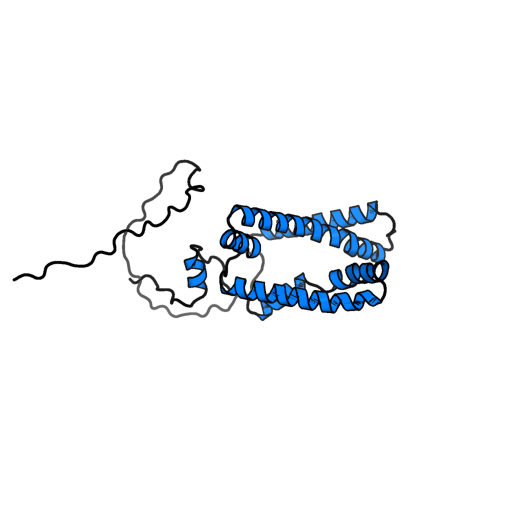 8.137 10.861 1.00 88.44 100 LEU A N 1
ATOM 760 C CA . LEU A 1 100 ? -17.909 9.550 10.980 1.00 88.44 100 LEU A CA 1
ATOM 761 C C . LEU A 1 100 ? -18.729 10.458 10.057 1.00 88.44 100 LEU A C 1
ATOM 763 O O . LEU A 1 100 ? -19.092 11.560 10.450 1.00 88.44 100 LEU A O 1
ATOM 767 N N . VAL A 1 101 ? -19.011 10.002 8.833 1.00 91.75 101 VAL A N 1
ATOM 768 C CA . VAL A 1 101 ? -19.672 10.824 7.802 1.00 91.75 101 VAL A CA 1
ATOM 769 C C . VAL A 1 101 ? -21.051 10.271 7.459 1.00 91.75 101 VAL A C 1
ATOM 771 O O . VAL A 1 101 ? -22.022 11.016 7.345 1.00 91.75 101 VAL A O 1
ATOM 774 N N . GLY A 1 102 ? -21.150 8.952 7.294 1.00 91.50 102 GLY A N 1
ATOM 775 C CA . GLY A 1 102 ? -22.411 8.261 7.053 1.00 91.50 102 GLY A CA 1
ATOM 776 C C . GLY A 1 102 ? -22.281 7.070 6.097 1.00 91.50 102 GLY A C 1
ATOM 777 O O . GLY A 1 102 ? -21.268 6.922 5.407 1.00 91.50 102 GLY A O 1
ATOM 778 N N . PRO A 1 103 ? -23.328 6.231 5.982 1.00 89.50 103 PRO A N 1
ATOM 779 C CA . PRO A 1 103 ? -23.252 4.948 5.272 1.00 89.50 103 PRO A CA 1
ATOM 780 C C . PRO A 1 103 ? -22.859 5.058 3.793 1.00 89.50 103 PRO A C 1
ATOM 782 O O . PRO A 1 103 ? -22.117 4.222 3.282 1.00 89.50 103 PRO A O 1
ATOM 785 N N . ARG A 1 104 ? -23.315 6.113 3.102 1.00 91.38 104 ARG A N 1
ATOM 786 C CA . ARG A 1 104 ? -22.983 6.356 1.685 1.00 91.38 104 ARG A CA 1
ATOM 787 C C . ARG A 1 104 ? -21.489 6.600 1.484 1.00 91.38 104 ARG A C 1
ATOM 789 O O . ARG A 1 104 ? -20.905 6.068 0.549 1.00 91.38 104 ARG A O 1
ATOM 796 N N . TYR A 1 105 ? -20.877 7.377 2.375 1.00 90.00 105 TYR A N 1
ATOM 797 C CA . TYR A 1 105 ? -19.448 7.668 2.309 1.00 90.00 105 TYR A CA 1
ATOM 798 C C . TYR A 1 105 ? -18.613 6.438 2.673 1.00 90.00 105 TYR A C 1
ATOM 800 O O . TYR A 1 105 ? -17.617 6.156 2.014 1.00 90.00 105 TYR A O 1
ATOM 808 N N . GLY A 1 106 ? -19.082 5.643 3.643 1.00 90.19 106 GLY A N 1
ATOM 809 C CA . GLY A 1 106 ? -18.522 4.324 3.934 1.00 90.19 106 GLY A CA 1
ATOM 810 C C . GLY A 1 106 ? -18.416 3.457 2.681 1.00 90.19 106 GLY A C 1
ATOM 811 O O . GLY A 1 106 ? -17.327 2.991 2.359 1.00 90.19 106 GLY A O 1
ATOM 812 N N . TYR A 1 107 ? -19.508 3.314 1.923 1.00 91.56 107 TYR A N 1
ATOM 813 C CA . TYR A 1 107 ? -19.513 2.539 0.676 1.00 91.56 107 TYR A CA 1
ATOM 814 C C . TYR A 1 107 ? -18.491 3.043 -0.348 1.00 91.56 107 TYR A C 1
ATOM 816 O O . TYR A 1 107 ? -17.753 2.238 -0.912 1.00 91.56 107 TYR A O 1
ATOM 824 N N . VAL A 1 108 ? -18.390 4.362 -0.543 1.00 93.75 108 VAL A N 1
ATOM 825 C CA . VAL A 1 108 ? -17.389 4.947 -1.448 1.00 93.75 108 VAL A CA 1
ATOM 826 C C . VAL A 1 108 ? -15.976 4.575 -0.999 1.00 93.75 108 VAL A C 1
ATOM 828 O O . VAL A 1 108 ? -15.215 4.026 -1.793 1.00 93.75 108 VAL A O 1
ATOM 831 N N . VAL A 1 109 ? -15.643 4.771 0.278 1.00 93.25 109 VAL A N 1
ATOM 832 C CA . VAL A 1 109 ? -14.323 4.417 0.827 1.00 93.25 109 VAL A CA 1
ATOM 833 C C . VAL A 1 109 ? -14.034 2.917 0.687 1.00 93.25 109 VAL A C 1
ATOM 835 O O . VAL A 1 109 ? -12.929 2.537 0.304 1.00 93.25 109 VAL A O 1
ATOM 838 N N . GLY A 1 110 ? -15.029 2.060 0.931 1.00 91.62 110 GLY A N 1
ATOM 839 C CA . GLY A 1 110 ? -14.909 0.614 0.727 1.00 91.62 110 GLY A CA 1
ATOM 840 C C . GLY A 1 110 ? -14.650 0.245 -0.736 1.00 91.62 110 GLY A C 1
ATOM 841 O O . GLY A 1 110 ? -13.740 -0.531 -1.024 1.00 91.62 110 GLY A O 1
ATOM 842 N N . SER A 1 111 ? -15.395 0.845 -1.666 1.00 91.69 111 SER A N 1
ATOM 843 C CA . SER A 1 111 ? -15.230 0.610 -3.105 1.00 91.69 111 SER A CA 1
ATOM 844 C C . SER A 1 111 ? -13.861 1.070 -3.620 1.00 91.69 111 SER A C 1
ATOM 846 O O . SER A 1 111 ? -13.217 0.341 -4.373 1.00 91.69 111 SER A O 1
ATOM 848 N N . LEU A 1 112 ? -13.363 2.215 -3.139 1.00 93.75 112 LEU A N 1
ATOM 849 C CA . LEU A 1 112 ? -12.019 2.707 -3.447 1.00 93.75 112 LEU A CA 1
ATOM 850 C C . LEU A 1 112 ? -10.935 1.766 -2.915 1.00 93.75 112 LEU A C 1
ATOM 852 O O . LEU A 1 112 ? -9.940 1.543 -3.598 1.00 93.75 112 LEU A O 1
ATOM 856 N N . GLY A 1 113 ? -11.141 1.171 -1.736 1.00 91.31 113 GLY A N 1
ATOM 857 C CA . GLY A 1 113 ? -10.241 0.150 -1.199 1.00 91.31 113 GLY A CA 1
ATOM 858 C C . GLY A 1 113 ? -10.123 -1.070 -2.118 1.00 91.31 113 GLY A C 1
ATOM 859 O O . GLY A 1 113 ? -9.014 -1.520 -2.400 1.00 91.31 113 GLY A O 1
ATOM 860 N N . ILE A 1 114 ? -11.247 -1.560 -2.650 1.00 91.25 114 ILE A N 1
ATOM 861 C CA . ILE A 1 114 ? -11.262 -2.690 -3.595 1.00 91.25 114 ILE A CA 1
ATOM 862 C C . ILE A 1 114 ? -10.567 -2.313 -4.909 1.00 91.25 114 ILE A C 1
ATOM 864 O O . ILE A 1 114 ? -9.734 -3.075 -5.402 1.00 91.25 114 ILE A O 1
ATOM 868 N N . MET A 1 115 ? -10.864 -1.131 -5.459 1.00 92.56 115 MET A N 1
ATOM 869 C CA . MET A 1 115 ? -10.209 -0.632 -6.675 1.00 92.56 115 MET A CA 1
ATOM 870 C C . MET A 1 115 ? -8.694 -0.503 -6.485 1.00 92.56 115 MET A C 1
ATOM 872 O O . MET A 1 115 ? -7.928 -0.951 -7.338 1.00 92.56 115 MET A O 1
ATOM 876 N N . TYR A 1 116 ? -8.259 0.049 -5.350 1.00 90.81 116 TYR A N 1
ATOM 877 C CA . TYR A 1 116 ? -6.847 0.173 -5.001 1.00 90.81 116 TYR A CA 1
ATOM 878 C C . TYR A 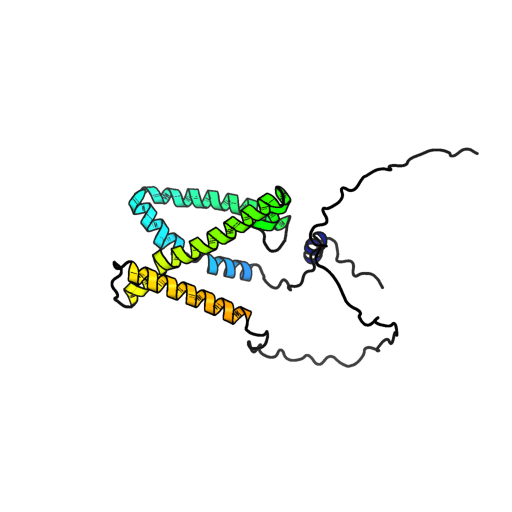1 116 ? -6.151 -1.189 -4.964 1.00 90.81 116 TYR A C 1
ATOM 880 O O . TYR A 1 116 ? -5.095 -1.344 -5.572 1.00 90.81 116 TYR A O 1
ATOM 888 N N . SER A 1 117 ? -6.740 -2.196 -4.314 1.00 87.75 117 SER A N 1
ATOM 889 C CA . SER A 1 117 ? -6.148 -3.537 -4.269 1.00 87.75 117 SER A CA 1
ATOM 890 C C . SER A 1 117 ? -6.098 -4.205 -5.647 1.00 87.75 117 SER A C 1
ATOM 892 O O . SER A 1 117 ? -5.084 -4.816 -5.984 1.00 87.75 117 SER A O 1
ATOM 894 N N . ALA A 1 118 ? -7.148 -4.058 -6.461 1.00 88.56 118 ALA A N 1
ATOM 895 C CA . ALA A 1 118 ? -7.202 -4.634 -7.805 1.00 88.56 118 ALA A CA 1
ATOM 896 C C . ALA A 1 118 ? -6.125 -4.046 -8.734 1.00 88.56 118 ALA A C 1
ATOM 898 O O . ALA A 1 118 ? -5.421 -4.787 -9.426 1.00 88.56 118 ALA A O 1
ATOM 899 N N . VAL A 1 119 ? -5.960 -2.720 -8.718 1.00 91.31 119 VAL A N 1
ATOM 900 C CA . VAL A 1 119 ? -4.949 -2.025 -9.530 1.00 91.31 119 VAL A CA 1
ATOM 901 C C . VAL A 1 119 ? -3.549 -2.224 -8.954 1.00 91.31 119 VAL A C 1
ATOM 903 O O . VAL A 1 119 ? -2.614 -2.491 -9.704 1.00 91.31 119 VAL A O 1
ATOM 906 N N . GLY A 1 120 ? -3.395 -2.140 -7.631 1.00 88.44 120 GLY A N 1
ATOM 907 C CA . GLY A 1 120 ? -2.104 -2.221 -6.952 1.00 88.44 120 GLY A CA 1
ATOM 908 C C . GLY A 1 120 ? -1.408 -3.563 -7.163 1.00 88.44 120 GLY A C 1
ATOM 909 O O . GLY A 1 120 ? -0.263 -3.592 -7.608 1.00 88.44 120 GLY A O 1
ATOM 910 N N . ILE A 1 121 ? -2.107 -4.677 -6.916 1.00 87.44 121 ILE A N 1
ATOM 911 C CA . ILE A 1 121 ? -1.536 -6.022 -7.098 1.00 87.44 121 ILE A CA 1
ATOM 912 C C . ILE A 1 121 ? -1.162 -6.246 -8.568 1.00 87.44 121 ILE A C 1
ATOM 914 O O . ILE A 1 121 ? -0.049 -6.680 -8.867 1.00 87.44 121 ILE A O 1
ATOM 918 N N . SER A 1 122 ? -2.061 -5.891 -9.487 1.00 90.31 122 SER A N 1
ATOM 919 C CA . SER A 1 122 ? -1.832 -6.051 -10.927 1.00 90.31 122 SER A CA 1
ATOM 920 C C . SER A 1 122 ? -0.648 -5.212 -11.416 1.00 90.31 122 SER A C 1
ATOM 922 O O . SER A 1 122 ? 0.194 -5.702 -12.168 1.00 90.31 122 SER A O 1
ATOM 924 N N . GLY A 1 123 ? -0.542 -3.966 -10.947 1.00 89.94 123 GLY A N 1
ATOM 925 C CA . GLY A 1 123 ? 0.546 -3.057 -11.294 1.00 89.94 123 GLY A CA 1
ATOM 926 C C . GLY A 1 123 ? 1.906 -3.563 -10.821 1.00 89.94 123 GLY A C 1
ATOM 927 O O . GLY A 1 123 ? 2.856 -3.558 -11.597 1.00 89.94 123 GLY A O 1
ATOM 928 N N . ILE A 1 124 ? 2.000 -4.066 -9.587 1.00 88.31 124 ILE A N 1
ATOM 929 C CA . ILE A 1 124 ? 3.253 -4.620 -9.046 1.00 88.31 124 ILE A CA 1
ATOM 930 C C . ILE A 1 124 ? 3.674 -5.873 -9.823 1.00 88.31 124 ILE A C 1
ATOM 932 O O . ILE A 1 124 ? 4.850 -6.030 -10.160 1.00 88.31 124 ILE A O 1
ATOM 936 N N . LEU A 1 125 ? 2.727 -6.757 -10.144 1.00 90.50 125 LEU A N 1
ATOM 937 C CA . LEU A 1 125 ? 3.032 -7.970 -10.899 1.00 90.50 125 LEU A CA 1
ATOM 938 C C . LEU A 1 125 ? 3.505 -7.657 -12.322 1.00 90.50 125 LEU A C 1
ATOM 940 O O . LEU A 1 125 ? 4.439 -8.295 -12.804 1.00 90.50 125 LEU A O 1
ATOM 944 N N . TYR A 1 126 ? 2.925 -6.646 -12.967 1.00 91.12 126 TYR A N 1
ATOM 945 C CA . TYR A 1 126 ? 3.345 -6.226 -14.300 1.00 91.12 126 TYR A CA 1
ATOM 946 C C . TYR A 1 126 ? 4.676 -5.462 -14.297 1.00 91.12 126 TYR A C 1
ATOM 948 O O . TYR A 1 126 ? 5.568 -5.814 -15.059 1.00 91.12 126 TYR A O 1
ATOM 956 N N . LEU A 1 127 ? 4.841 -4.457 -13.431 1.00 89.44 127 LEU A N 1
ATOM 957 C CA . LEU A 1 127 ? 5.999 -3.553 -13.453 1.00 89.44 127 LEU A CA 1
ATOM 958 C C . LEU A 1 127 ? 7.244 -4.118 -12.760 1.00 89.44 127 LEU A C 1
ATOM 960 O O . LEU A 1 127 ? 8.352 -3.726 -13.112 1.00 89.44 127 LEU A O 1
ATOM 964 N N . ALA A 1 128 ? 7.084 -5.010 -11.777 1.00 87.69 128 ALA A N 1
ATOM 965 C CA . ALA A 1 128 ? 8.206 -5.569 -11.021 1.00 87.69 128 ALA A CA 1
ATOM 966 C C . ALA A 1 128 ? 8.348 -7.080 -11.201 1.00 87.69 128 ALA A C 1
ATOM 968 O O . ALA A 1 128 ? 9.414 -7.547 -11.590 1.00 87.69 128 ALA A O 1
ATOM 969 N N . ALA A 1 129 ? 7.304 -7.866 -10.925 1.00 88.88 129 ALA A N 1
ATOM 970 C CA . ALA A 1 129 ? 7.463 -9.323 -10.889 1.00 88.88 129 ALA A CA 1
ATOM 971 C C . ALA A 1 129 ? 7.711 -9.925 -12.282 1.00 88.88 129 ALA A C 1
ATOM 973 O O . ALA A 1 129 ? 8.569 -10.794 -12.428 1.00 88.88 129 ALA A O 1
ATOM 974 N N . SER A 1 130 ? 6.994 -9.455 -13.309 1.00 92.25 130 SER A N 1
ATOM 975 C CA . SER A 1 130 ? 7.104 -10.009 -14.661 1.00 92.25 130 SER A CA 1
ATOM 976 C C . SER A 1 130 ? 8.467 -9.761 -15.326 1.00 92.25 130 SER A C 1
ATOM 978 O O . SER A 1 130 ? 9.035 -10.733 -15.835 1.00 92.25 130 SER A O 1
ATOM 980 N N . PRO A 1 131 ? 9.073 -8.553 -15.265 1.00 90.69 131 PRO A N 1
ATOM 981 C CA . PRO A 1 131 ? 10.392 -8.325 -15.839 1.00 90.69 131 PRO A CA 1
ATOM 982 C C . PRO A 1 131 ? 11.473 -9.042 -15.032 1.00 90.69 131 PRO A C 1
ATOM 984 O O . PRO A 1 131 ? 12.373 -9.614 -15.631 1.00 90.69 131 PRO A O 1
ATOM 987 N N . LEU A 1 132 ? 11.357 -9.093 -13.697 1.00 90.06 132 LEU A N 1
ATOM 988 C CA . LEU A 1 132 ? 12.283 -9.858 -12.851 1.00 90.06 132 LEU A CA 1
ATOM 989 C C . LEU A 1 132 ? 12.269 -11.354 -13.182 1.00 90.06 132 LEU A C 1
ATOM 991 O O . LEU A 1 132 ? 13.316 -11.991 -13.215 1.00 90.06 132 LEU A O 1
ATOM 995 N N . LEU A 1 133 ? 11.097 -11.933 -13.442 1.00 91.88 133 LEU A N 1
ATOM 996 C CA . LEU A 1 133 ? 11.012 -13.335 -13.838 1.00 91.88 133 LEU A CA 1
ATOM 997 C C . LEU A 1 133 ? 11.626 -13.544 -15.229 1.00 91.88 133 LEU A C 1
ATOM 999 O O . LEU A 1 133 ? 12.415 -14.465 -15.429 1.00 91.88 133 LEU A O 1
ATOM 1003 N N . ALA A 1 134 ? 11.306 -12.662 -16.176 1.00 92.12 134 ALA A N 1
ATOM 1004 C CA . ALA A 1 134 ? 11.850 -12.721 -17.525 1.00 92.12 134 ALA A CA 1
ATOM 1005 C C . ALA A 1 134 ? 13.383 -12.579 -17.546 1.00 92.12 134 ALA A C 1
ATOM 1007 O O . ALA A 1 134 ? 14.031 -13.324 -18.278 1.00 92.12 134 ALA A O 1
ATOM 1008 N N . THR A 1 135 ? 13.982 -11.715 -16.715 1.00 90.62 135 THR A N 1
ATOM 1009 C CA . THR A 1 135 ? 15.450 -11.600 -16.623 1.00 90.62 135 THR A CA 1
ATOM 1010 C C . THR A 1 135 ? 16.097 -12.861 -16.060 1.00 90.62 135 THR A C 1
ATOM 1012 O O . THR A 1 135 ? 17.120 -13.293 -16.585 1.00 90.62 135 THR A O 1
ATOM 1015 N N . VAL A 1 136 ? 15.495 -13.490 -15.044 1.00 92.75 136 VAL A N 1
ATOM 1016 C CA . VAL A 1 136 ? 16.008 -14.736 -14.445 1.00 92.75 136 VAL A CA 1
ATOM 1017 C C . VAL A 1 136 ? 16.018 -15.889 -15.453 1.00 92.75 136 VAL A C 1
ATOM 1019 O O . VAL A 1 136 ? 16.961 -16.675 -15.471 1.00 92.75 136 VAL A O 1
ATOM 1022 N N . PHE A 1 137 ? 15.004 -15.976 -16.316 1.00 91.88 137 PHE A N 1
ATOM 1023 C CA . PHE A 1 137 ? 14.920 -17.007 -17.358 1.00 91.88 137 PHE A CA 1
ATOM 1024 C C . PHE A 1 137 ? 15.570 -16.608 -18.694 1.00 91.88 137 PHE A C 1
ATOM 1026 O O . PHE A 1 137 ? 15.512 -17.378 -19.652 1.00 91.88 137 PHE A O 1
ATOM 1033 N N . GLY A 1 138 ? 16.189 -15.425 -18.779 1.00 90.12 138 GLY A N 1
ATOM 1034 C CA . GLY A 1 138 ? 16.824 -14.930 -20.005 1.00 90.12 138 GLY A CA 1
ATOM 1035 C C . GLY A 1 138 ? 15.842 -14.647 -21.150 1.00 90.12 138 GLY A C 1
ATOM 1036 O O . GLY A 1 138 ? 16.220 -14.701 -22.320 1.00 90.12 138 GLY A O 1
ATOM 1037 N N . TRP A 1 139 ? 14.574 -14.381 -20.839 1.00 92.81 139 TRP A N 1
ATOM 1038 C CA . TRP A 1 139 ? 13.556 -14.021 -21.822 1.00 92.81 139 TRP A CA 1
ATOM 1039 C C . TRP A 1 139 ? 13.612 -12.534 -22.189 1.00 92.81 139 TRP A C 1
ATOM 1041 O O . TRP A 1 139 ? 14.132 -11.701 -21.450 1.00 92.81 139 TRP A O 1
ATOM 1051 N N . ASN A 1 140 ? 13.039 -12.183 -23.344 1.00 90.38 140 ASN A N 1
ATOM 1052 C CA . ASN A 1 140 ? 13.032 -10.806 -23.828 1.00 90.38 140 ASN A CA 1
ATOM 1053 C C . ASN A 1 140 ? 12.073 -9.926 -22.999 1.00 90.38 140 ASN A C 1
ATOM 1055 O O . ASN A 1 140 ? 10.851 -10.037 -23.115 1.00 90.38 140 ASN A O 1
ATOM 1059 N N . VAL A 1 141 ? 12.652 -9.039 -22.186 1.00 88.44 141 VAL A N 1
ATOM 1060 C CA . VAL A 1 141 ? 11.944 -8.096 -21.300 1.00 88.44 141 VAL A CA 1
ATOM 1061 C C . VAL A 1 141 ? 11.288 -6.926 -22.034 1.00 88.44 141 VAL A C 1
ATOM 1063 O O . VAL A 1 141 ? 10.444 -6.248 -21.461 1.00 88.44 141 VAL A O 1
ATOM 1066 N N . GLU A 1 142 ? 11.640 -6.684 -23.295 1.00 90.12 142 GLU A N 1
ATOM 1067 C CA . GLU A 1 142 ? 11.069 -5.594 -24.092 1.00 90.12 142 GLU A CA 1
ATOM 1068 C C . GLU A 1 142 ? 9.730 -5.984 -24.721 1.00 90.12 142 GLU A C 1
ATOM 1070 O O . GLU A 1 142 ? 8.998 -5.120 -25.195 1.00 90.12 142 GLU A O 1
ATOM 1075 N N . ASN A 1 143 ? 9.380 -7.275 -24.729 1.00 92.50 143 ASN A N 1
ATOM 1076 C CA . ASN A 1 143 ? 8.128 -7.749 -25.305 1.00 92.50 143 ASN A CA 1
ATOM 1077 C C . ASN A 1 143 ? 6.954 -7.567 -24.317 1.00 92.50 143 ASN A C 1
ATOM 1079 O O . ASN A 1 143 ? 6.775 -8.397 -23.416 1.00 92.50 143 ASN A O 1
ATOM 1083 N N . PRO A 1 144 ? 6.070 -6.565 -24.510 1.00 91.56 144 PRO A N 1
ATOM 1084 C CA . PRO A 1 144 ? 4.997 -6.277 -23.558 1.00 91.56 144 PRO A CA 1
ATOM 1085 C C . PRO A 1 144 ? 3.961 -7.403 -23.487 1.00 91.56 144 PRO A C 1
ATOM 1087 O O . PRO A 1 144 ? 3.334 -7.605 -22.450 1.00 91.56 144 PRO A O 1
ATOM 1090 N N . ARG A 1 145 ? 3.785 -8.177 -24.568 1.00 94.12 145 ARG A N 1
ATOM 1091 C CA . ARG A 1 145 ? 2.832 -9.297 -24.594 1.00 94.12 145 ARG A CA 1
ATOM 1092 C C . ARG A 1 145 ? 3.286 -10.431 -23.677 1.00 94.12 145 ARG A C 1
ATOM 1094 O O . ARG A 1 145 ? 2.452 -11.028 -23.004 1.00 94.12 145 ARG A O 1
ATOM 1101 N N . LEU A 1 146 ? 4.594 -10.698 -23.628 1.00 91.88 146 LEU A N 1
ATOM 1102 C CA . LEU A 1 146 ? 5.169 -11.699 -22.730 1.00 91.88 146 LEU A CA 1
ATOM 1103 C C . LEU A 1 146 ? 5.040 -11.262 -21.267 1.00 91.88 146 LEU A C 1
ATOM 1105 O O . LEU A 1 146 ? 4.593 -12.048 -20.436 1.00 91.88 146 LEU A O 1
ATOM 1109 N N . LEU A 1 147 ? 5.376 -10.005 -20.962 1.00 93.88 147 LEU A N 1
ATOM 1110 C CA . LEU A 1 147 ? 5.248 -9.457 -19.609 1.00 93.88 147 LEU A CA 1
ATOM 1111 C C . LEU A 1 147 ? 3.798 -9.496 -19.109 1.00 93.88 147 LEU A C 1
ATOM 1113 O O . LEU A 1 147 ? 3.542 -9.934 -17.987 1.00 93.88 147 LEU A O 1
ATOM 1117 N N . LEU A 1 148 ? 2.838 -9.115 -19.961 1.00 94.25 148 LEU A N 1
ATOM 1118 C CA . LEU A 1 148 ? 1.411 -9.231 -19.653 1.00 94.25 148 LEU A CA 1
ATOM 1119 C C . LEU A 1 148 ? 0.999 -10.684 -19.407 1.00 94.25 148 LEU A C 1
ATOM 1121 O O . LEU A 1 148 ? 0.295 -10.954 -18.437 1.00 94.25 148 LEU A O 1
ATOM 1125 N N . PHE A 1 149 ? 1.451 -11.619 -20.247 1.00 94.44 149 PHE A N 1
ATOM 1126 C CA . PHE A 1 149 ? 1.160 -13.040 -20.066 1.00 94.44 149 PHE A CA 1
ATOM 1127 C C . PHE A 1 149 ? 1.668 -13.549 -18.711 1.00 94.44 149 PHE A C 1
ATOM 1129 O O . PHE A 1 149 ? 0.900 -14.141 -17.954 1.00 94.44 149 PHE A O 1
ATOM 1136 N N . ILE A 1 150 ? 2.923 -13.251 -18.360 1.00 93.75 150 ILE A N 1
ATOM 1137 C CA . ILE A 1 150 ? 3.512 -13.627 -17.068 1.00 93.75 150 ILE A CA 1
ATOM 1138 C C . ILE A 1 150 ? 2.726 -12.998 -15.911 1.00 93.75 150 ILE A C 1
ATOM 1140 O O . ILE A 1 150 ? 2.374 -13.697 -14.962 1.00 93.75 150 ILE A O 1
ATOM 1144 N N . ALA A 1 151 ? 2.407 -11.704 -15.987 1.00 93.38 151 ALA A N 1
ATOM 1145 C CA . ALA A 1 151 ? 1.652 -11.015 -14.944 1.00 93.38 151 ALA A CA 1
ATOM 1146 C C . ALA A 1 151 ? 0.265 -11.644 -14.727 1.00 93.38 151 ALA A C 1
ATOM 1148 O O . ALA A 1 151 ? -0.114 -11.905 -13.586 1.00 93.38 151 ALA A O 1
ATOM 1149 N N . VAL A 1 152 ? -0.466 -11.957 -15.803 1.00 94.81 152 VAL A N 1
ATOM 1150 C CA . VAL A 1 152 ? -1.773 -12.633 -15.726 1.00 94.81 152 VAL A CA 1
ATOM 1151 C C . VAL A 1 152 ? -1.637 -14.025 -15.111 1.00 94.81 152 VAL A C 1
ATOM 1153 O O . VAL A 1 152 ? -2.420 -14.373 -14.228 1.00 94.81 152 VAL A O 1
ATOM 1156 N N . VAL A 1 153 ? -0.629 -14.804 -15.510 1.00 94.81 153 VAL A N 1
ATOM 1157 C CA . VAL A 1 153 ? -0.366 -16.129 -14.924 1.00 94.81 153 VAL A CA 1
ATOM 1158 C C . VAL A 1 153 ? -0.098 -16.023 -13.419 1.00 94.81 153 VAL A C 1
ATOM 1160 O O . VAL A 1 153 ? -0.665 -16.796 -12.648 1.00 94.81 153 VAL A O 1
ATOM 1163 N N . LEU A 1 154 ? 0.697 -15.043 -12.977 1.00 93.44 154 LEU A N 1
ATOM 1164 C CA . LEU A 1 154 ? 0.968 -14.812 -11.554 1.00 93.44 154 LEU A CA 1
ATOM 1165 C C . LEU A 1 154 ? -0.291 -14.399 -10.777 1.00 93.44 154 LEU A C 1
ATOM 1167 O O . LEU A 1 154 ? -0.503 -14.885 -9.666 1.00 93.44 154 LEU A O 1
ATOM 1171 N N . ILE A 1 155 ? -1.150 -13.555 -11.361 1.00 92.50 155 ILE A N 1
ATOM 1172 C CA . ILE A 1 155 ? -2.441 -13.175 -10.761 1.00 92.50 155 ILE A CA 1
ATOM 1173 C C . ILE A 1 155 ? -3.333 -14.408 -10.591 1.00 92.50 155 ILE A C 1
ATOM 1175 O O . ILE A 1 155 ? -3.874 -14.635 -9.508 1.00 92.50 155 ILE A O 1
ATOM 1179 N N . VAL A 1 156 ? -3.472 -15.219 -11.643 1.00 93.69 156 VAL A N 1
ATOM 1180 C CA . VAL A 1 156 ? -4.304 -16.430 -11.624 1.00 93.69 156 VAL A CA 1
ATOM 1181 C C . VAL A 1 156 ? -3.771 -17.437 -10.608 1.00 93.69 156 VAL A C 1
ATOM 1183 O O . VAL A 1 156 ? -4.554 -18.002 -9.848 1.00 93.69 156 VAL A O 1
ATOM 1186 N N . ALA A 1 157 ? -2.452 -17.622 -10.536 1.00 92.38 157 ALA A N 1
ATOM 1187 C CA . ALA A 1 157 ? -1.829 -18.489 -9.543 1.00 92.38 157 ALA A CA 1
ATOM 1188 C C . ALA A 1 157 ? -2.095 -17.997 -8.110 1.00 92.38 157 ALA A C 1
ATOM 1190 O O . ALA A 1 157 ? -2.532 -18.778 -7.266 1.00 92.38 157 ALA A O 1
ATOM 1191 N N . ALA A 1 158 ? -1.904 -16.701 -7.838 1.00 88.75 158 ALA A N 1
ATOM 1192 C CA . ALA A 1 158 ? -2.165 -16.116 -6.522 1.00 88.75 158 ALA A CA 1
ATOM 1193 C C . ALA A 1 158 ? -3.642 -16.243 -6.113 1.00 88.75 158 ALA A C 1
ATOM 1195 O O . ALA A 1 158 ? -3.947 -16.604 -4.974 1.00 88.75 158 ALA A O 1
ATOM 1196 N N . PHE A 1 159 ? -4.564 -15.999 -7.048 1.00 89.38 159 PHE A N 1
ATOM 1197 C CA . PHE A 1 159 ? -5.996 -16.179 -6.819 1.00 89.38 159 PHE A CA 1
ATOM 1198 C C . PHE A 1 159 ? -6.353 -17.651 -6.577 1.00 89.38 159 PHE A C 1
ATOM 1200 O O . PHE A 1 159 ? -7.089 -17.955 -5.642 1.00 89.38 159 PHE A O 1
ATOM 1207 N N . GLY A 1 160 ? -5.772 -18.572 -7.349 1.00 89.69 160 GLY A N 1
ATOM 1208 C CA . GLY A 1 160 ? -5.942 -20.014 -7.167 1.00 89.69 160 GLY A CA 1
ATOM 1209 C C . GLY A 1 160 ? -5.476 -20.492 -5.790 1.00 89.69 160 GLY A C 1
ATOM 1210 O O . GLY A 1 160 ? -6.206 -21.214 -5.115 1.00 89.69 160 GLY A O 1
ATOM 1211 N N . ILE A 1 161 ? -4.311 -20.029 -5.326 1.00 90.31 161 ILE A N 1
ATOM 1212 C CA . ILE A 1 161 ? -3.809 -20.321 -3.972 1.00 90.31 161 ILE A CA 1
ATOM 1213 C C . ILE A 1 161 ? -4.792 -19.812 -2.909 1.00 90.31 161 ILE A C 1
ATOM 1215 O O . ILE A 1 161 ? -5.089 -20.524 -1.949 1.00 90.31 161 ILE A O 1
ATOM 1219 N N . ASN A 1 162 ? -5.331 -18.603 -3.086 1.00 89.00 162 ASN A N 1
ATOM 1220 C CA . ASN A 1 162 ? -6.305 -18.024 -2.160 1.00 89.00 162 ASN A CA 1
ATOM 1221 C C . ASN A 1 162 ? -7.605 -18.853 -2.109 1.00 89.00 162 ASN A C 1
ATOM 1223 O O . ASN A 1 162 ? -8.079 -19.191 -1.025 1.00 89.00 162 ASN A O 1
ATOM 1227 N N . LEU A 1 163 ? -8.122 -19.282 -3.266 1.00 89.88 163 LEU A N 1
ATOM 1228 C CA . LEU A 1 163 ? -9.300 -20.153 -3.349 1.00 89.88 163 LEU A CA 1
ATOM 1229 C C . LEU A 1 163 ? -9.082 -21.513 -2.670 1.00 89.88 163 LEU A C 1
ATOM 1231 O O . LEU A 1 163 ? -9.953 -21.976 -1.931 1.00 89.88 163 LEU A O 1
ATOM 1235 N N . ILE A 1 164 ? -7.924 -22.146 -2.886 1.00 90.19 164 ILE A N 1
ATOM 1236 C CA . ILE A 1 164 ? -7.578 -23.429 -2.251 1.00 90.19 164 ILE A CA 1
ATOM 1237 C C . ILE A 1 164 ? -7.480 -23.265 -0.731 1.00 90.19 164 ILE A C 1
ATOM 1239 O O . ILE A 1 164 ? -7.964 -24.119 0.012 1.00 90.19 164 ILE A O 1
ATOM 1243 N N . SER A 1 165 ? -6.901 -22.157 -0.263 1.00 82.12 165 SER A N 1
ATOM 1244 C CA . SER A 1 165 ? -6.821 -21.830 1.164 1.00 82.12 165 SER A CA 1
ATOM 1245 C C . SER A 1 165 ? -8.211 -21.713 1.802 1.00 82.12 165 SER A C 1
ATOM 1247 O O . SER A 1 165 ? -8.449 -22.281 2.864 1.00 82.12 165 SER A O 1
ATOM 1249 N N . ILE A 1 166 ? -9.159 -21.055 1.124 1.00 83.56 166 ILE A N 1
ATOM 1250 C CA . ILE A 1 166 ? -10.542 -20.896 1.605 1.00 83.56 166 ILE A CA 1
ATOM 1251 C C . ILE A 1 166 ? -11.291 -22.232 1.646 1.00 83.56 166 ILE A C 1
ATOM 1253 O O . ILE A 1 166 ? -12.048 -22.487 2.580 1.00 83.56 166 ILE A O 1
ATOM 1257 N N . ASN A 1 167 ? -11.101 -23.078 0.632 1.00 80.94 167 ASN A N 1
ATOM 1258 C CA . ASN A 1 167 ? -11.823 -24.345 0.520 1.00 80.94 167 ASN A CA 1
ATOM 1259 C C . ASN A 1 167 ? -11.186 -25.489 1.333 1.00 80.94 167 ASN A C 1
ATOM 1261 O O . ASN A 1 167 ? -11.752 -26.578 1.411 1.00 80.94 167 ASN A O 1
ATOM 1265 N N . SER A 1 168 ? -10.010 -25.275 1.928 1.00 74.94 168 SER A N 1
ATOM 1266 C CA . SER A 1 168 ? -9.354 -26.282 2.762 1.00 74.94 168 SER A CA 1
ATOM 1267 C C . SER A 1 168 ? -10.092 -26.406 4.104 1.00 74.94 168 SER A C 1
ATOM 1269 O O . SER A 1 168 ? -10.116 -25.441 4.870 1.00 74.94 168 SER A O 1
ATOM 1271 N N . PRO A 1 169 ? -10.708 -27.562 4.429 1.00 63.78 169 PRO A N 1
ATOM 1272 C CA . PRO A 1 169 ? -11.414 -27.734 5.692 1.00 63.78 169 PRO A CA 1
ATOM 1273 C C . PRO A 1 169 ? -10.446 -27.567 6.876 1.00 63.78 169 PRO A C 1
ATOM 1275 O O . PRO A 1 169 ? -9.288 -27.990 6.784 1.00 63.78 169 PRO A O 1
ATOM 1278 N N . PRO A 1 170 ? -10.892 -26.978 8.002 1.00 57.69 170 PRO A N 1
ATOM 1279 C CA . PRO A 1 170 ? -10.063 -26.792 9.188 1.00 57.69 170 PRO A CA 1
ATOM 1280 C C . PRO A 1 170 ? -9.693 -28.160 9.783 1.00 57.69 170 PRO A C 1
ATOM 1282 O O . PRO A 1 170 ? -10.438 -28.729 10.575 1.00 57.69 170 PRO A O 1
ATOM 1285 N N . GLY A 1 171 ? -8.558 -28.717 9.359 1.00 55.69 171 GLY A N 1
ATOM 1286 C CA . GLY A 1 171 ? -8.099 -30.030 9.818 1.00 55.69 171 GLY A CA 1
ATOM 1287 C C . GLY A 1 171 ? -6.848 -30.604 9.148 1.00 55.69 171 GLY A C 1
ATOM 1288 O O . GLY A 1 171 ? -6.332 -31.599 9.645 1.00 55.69 171 GLY A O 1
ATOM 1289 N N . SER A 1 172 ? -6.322 -30.020 8.065 1.00 48.50 172 SER A N 1
ATOM 1290 C CA . SER A 1 172 ? -5.131 -30.562 7.381 1.00 48.50 172 SER A CA 1
ATOM 1291 C C . SER A 1 172 ? -3.789 -30.034 7.902 1.00 48.50 172 SER A C 1
ATOM 1293 O O . SER A 1 172 ? -2.745 -30.588 7.565 1.00 48.50 172 SER A O 1
ATOM 1295 N N . THR A 1 173 ? -3.776 -29.014 8.761 1.00 48.66 173 THR A N 1
ATOM 1296 C CA . THR A 1 173 ? -2.574 -28.626 9.505 1.00 48.66 173 THR A CA 1
ATOM 1297 C C . THR A 1 173 ? -2.498 -29.445 10.788 1.00 48.66 173 THR A C 1
ATOM 1299 O O . THR A 1 173 ? -3.100 -29.112 11.807 1.00 48.66 173 THR A O 1
ATOM 1302 N N . THR A 1 174 ? -1.752 -30.548 10.736 1.00 42.47 174 THR A N 1
ATOM 1303 C CA . THR A 1 174 ? -1.326 -31.326 11.905 1.00 42.47 174 THR A CA 1
ATOM 1304 C C . THR A 1 174 ? -0.661 -30.407 12.931 1.00 42.47 174 THR A C 1
ATOM 1306 O O . THR A 1 174 ? 0.519 -30.076 12.825 1.00 42.47 174 THR A O 1
ATOM 1309 N N . SER A 1 175 ? -1.428 -29.971 13.928 1.00 37.16 175 SER A N 1
ATOM 1310 C CA . SER A 1 175 ? -0.894 -29.394 15.157 1.00 37.16 175 SER A CA 1
ATOM 1311 C C . SER A 1 175 ? -0.217 -30.519 15.951 1.00 37.16 175 SER A C 1
ATOM 1313 O O . SER A 1 175 ? -0.824 -31.586 16.092 1.00 37.16 175 SER A O 1
ATOM 1315 N N . PRO A 1 176 ? 1.014 -30.337 16.467 1.00 46.91 176 PRO A N 1
ATOM 1316 C CA . PRO A 1 176 ? 1.596 -31.275 17.417 1.00 46.91 176 PRO A CA 1
ATOM 1317 C C . PRO A 1 176 ? 0.649 -31.388 18.610 1.00 46.91 176 PRO A C 1
ATOM 1319 O O . PRO A 1 176 ? 0.326 -30.387 19.248 1.00 46.91 176 PRO A O 1
ATOM 1322 N N . SER A 1 177 ? 0.170 -32.600 18.879 1.00 39.66 177 SER A N 1
ATOM 1323 C CA . SER A 1 177 ? -0.694 -32.903 20.015 1.00 39.66 177 SER A CA 1
ATOM 1324 C C . SER A 1 177 ? -0.088 -32.337 21.299 1.00 39.66 177 SER A C 1
ATOM 1326 O O . SER A 1 177 ? 0.966 -32.797 21.742 1.00 39.66 177 SER A O 1
ATOM 1328 N N . SER A 1 178 ? -0.746 -31.351 21.907 1.00 45.44 178 SER A N 1
ATOM 1329 C CA . SER A 1 178 ? -0.434 -30.959 23.276 1.00 45.44 178 SER A CA 1
ATOM 1330 C C . SER A 1 178 ? -0.693 -32.159 24.203 1.00 45.44 178 SER A C 1
ATOM 1332 O O . SER A 1 178 ? -1.709 -32.847 24.040 1.00 45.44 178 SER A O 1
ATOM 1334 N N . PRO A 1 179 ? 0.199 -32.463 25.165 1.00 47.66 179 PRO A N 1
ATOM 1335 C CA . PRO A 1 179 ? -0.054 -33.515 26.137 1.00 47.66 179 PRO A CA 1
ATOM 1336 C C . PRO A 1 179 ? -1.303 -33.159 26.940 1.00 47.66 179 PRO A C 1
ATOM 1338 O O . PRO A 1 179 ? -1.381 -32.107 27.574 1.00 47.66 179 PRO A O 1
ATOM 1341 N N . ARG A 1 180 ? -2.300 -34.040 26.885 1.00 42.00 180 ARG A N 1
ATOM 1342 C CA . ARG A 1 180 ? -3.526 -33.949 27.671 1.00 42.00 180 ARG A CA 1
ATOM 1343 C C . ARG A 1 180 ? -3.151 -34.059 29.150 1.00 42.00 180 ARG A C 1
ATOM 1345 O O . ARG A 1 180 ? -2.817 -35.145 29.611 1.00 42.00 180 ARG A O 1
ATOM 1352 N N . SER A 1 181 ? -3.210 -32.951 29.886 1.00 39.62 181 SER A N 1
ATOM 1353 C CA . SER A 1 181 ? -3.180 -32.982 31.347 1.00 39.62 181 SER A CA 1
ATOM 1354 C C . SER A 1 181 ? -4.408 -33.752 31.832 1.00 39.62 181 SER A C 1
ATOM 1356 O O . SER A 1 181 ? -5.549 -33.353 31.601 1.00 39.62 181 SER A O 1
ATOM 1358 N N . SER A 1 182 ? -4.168 -34.908 32.439 1.00 43.97 182 SER A N 1
ATOM 1359 C CA . SER A 1 182 ? -5.165 -35.715 33.130 1.00 43.97 182 SER A CA 1
ATOM 1360 C C . SER A 1 182 ? -5.654 -34.962 34.367 1.00 43.97 182 SER A C 1
ATOM 1362 O O . SER A 1 182 ? -4.953 -34.916 35.376 1.00 43.97 182 SER A O 1
ATOM 1364 N N . GLU A 1 183 ? -6.837 -34.357 34.290 1.00 47.84 183 GLU A N 1
ATOM 1365 C CA . GLU A 1 183 ? -7.485 -33.737 35.446 1.00 47.84 183 GLU A CA 1
ATOM 1366 C C . GLU A 1 183 ? -8.416 -34.760 36.133 1.00 47.84 183 GLU A C 1
ATOM 1368 O O . GLU A 1 183 ? -9.167 -35.452 35.433 1.00 47.84 183 GLU A O 1
ATOM 1373 N N . PRO A 1 184 ? -8.365 -34.925 37.472 1.00 43.34 184 PRO A N 1
ATOM 1374 C CA . PRO A 1 184 ? -9.126 -35.953 38.177 1.00 43.34 184 PRO A CA 1
ATOM 1375 C C . PRO A 1 184 ? -10.636 -35.687 38.195 1.00 43.34 184 PRO A C 1
ATOM 1377 O O . PRO A 1 184 ? -11.110 -34.563 38.341 1.00 43.34 184 PRO A O 1
ATOM 1380 N N . SER A 1 185 ? -11.395 -36.776 38.099 1.00 49.41 185 SER A N 1
ATOM 1381 C CA . SER A 1 185 ? -12.851 -36.846 38.186 1.00 49.41 185 SER A CA 1
ATOM 1382 C C . SER A 1 185 ? -13.396 -36.290 39.507 1.00 49.41 185 SER A C 1
ATOM 1384 O O . SER A 1 185 ? -13.155 -36.873 40.563 1.00 49.41 185 SER A O 1
ATOM 1386 N N . GLY A 1 186 ? -14.201 -35.225 39.451 1.00 47.56 186 GLY A N 1
ATOM 1387 C CA . GLY A 1 186 ? -14.868 -34.715 40.650 1.00 47.56 186 GLY A CA 1
ATOM 1388 C C . GLY A 1 186 ? -15.702 -33.451 40.460 1.00 47.56 186 GLY A C 1
ATOM 1389 O O . GLY A 1 186 ? -15.473 -32.479 41.164 1.00 47.56 186 GLY A O 1
ATOM 1390 N N . TRP A 1 187 ? -16.694 -33.455 39.561 1.00 32.44 187 TRP A N 1
ATOM 1391 C CA . TRP A 1 187 ? -17.753 -32.434 39.572 1.00 32.44 187 TRP A CA 1
ATOM 1392 C C . TRP A 1 187 ? -19.139 -33.078 39.389 1.00 32.44 187 TRP A C 1
ATOM 1394 O O . TRP A 1 187 ? -19.342 -33.818 38.421 1.00 32.44 187 TRP A O 1
ATOM 1404 N N . PRO A 1 188 ? -20.109 -32.833 40.292 1.00 41.25 188 PRO A N 1
ATOM 1405 C CA . PRO A 1 188 ? -21.435 -33.435 40.203 1.00 41.25 188 PRO A CA 1
ATOM 1406 C C . PRO A 1 188 ? -22.263 -32.810 39.070 1.00 41.25 188 PRO A C 1
ATOM 1408 O O . PRO A 1 188 ? -22.429 -31.591 38.985 1.00 41.25 188 PRO A O 1
ATOM 1411 N N . ARG A 1 189 ? -22.822 -33.669 38.207 1.00 45.00 189 ARG A N 1
ATOM 1412 C CA . ARG A 1 189 ? -23.771 -33.288 37.150 1.00 45.00 189 ARG A CA 1
ATOM 1413 C C . ARG A 1 189 ? -25.052 -32.762 37.791 1.00 45.00 189 ARG A C 1
ATOM 1415 O O . ARG A 1 189 ? -25.757 -33.505 38.467 1.00 45.00 189 ARG A O 1
ATOM 1422 N N . ARG A 1 190 ? -25.382 -31.496 37.542 1.00 41.12 190 ARG A N 1
ATOM 1423 C CA . ARG A 1 190 ? -26.681 -30.934 37.916 1.00 41.12 190 ARG A CA 1
ATOM 1424 C C . ARG A 1 190 ? -27.678 -31.226 36.792 1.00 41.12 190 ARG A C 1
ATOM 1426 O O . ARG A 1 190 ? -27.541 -30.714 35.685 1.00 41.12 190 ARG A O 1
ATOM 1433 N N . SER A 1 191 ? -28.652 -32.085 37.075 1.00 43.53 191 SER A N 1
ATOM 1434 C CA . SER A 1 191 ? -29.831 -32.315 36.243 1.00 43.53 191 SER A CA 1
ATOM 1435 C C . SER A 1 191 ? -30.791 -31.133 36.378 1.00 43.53 191 SER A C 1
ATOM 1437 O O . SER A 1 191 ? -31.266 -30.851 37.477 1.00 43.53 191 SER A O 1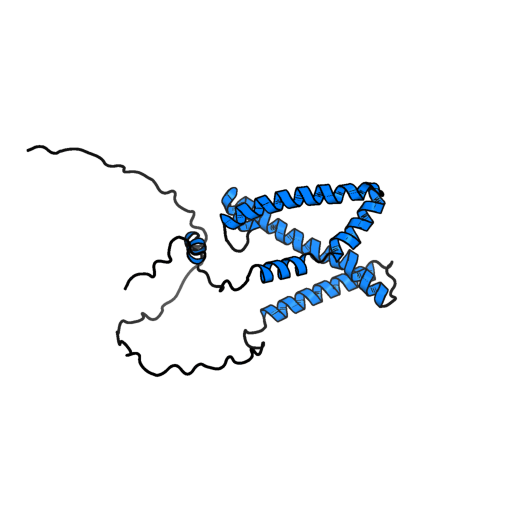
ATOM 1439 N N . SER A 1 192 ? -31.127 -30.469 35.277 1.00 39.62 192 SER A N 1
ATOM 1440 C CA . SER A 1 192 ? -32.345 -29.662 35.214 1.00 39.62 192 SER A CA 1
ATOM 1441 C C . SER A 1 192 ? -32.938 -29.741 33.817 1.00 39.62 192 SER A C 1
ATOM 1443 O O . SER A 1 192 ? -32.459 -29.130 32.863 1.00 39.62 192 SER A O 1
ATOM 1445 N N . SER A 1 193 ? -33.992 -30.539 33.739 1.00 38.16 193 SER A N 1
ATOM 1446 C CA . SER A 1 193 ? -35.044 -30.504 32.739 1.00 38.16 193 SER A CA 1
ATOM 1447 C C . SER A 1 193 ? -35.562 -29.080 32.517 1.00 38.16 193 SER A C 1
ATOM 1449 O O . SER A 1 193 ? -36.116 -28.476 33.431 1.00 38.16 193 SER A O 1
ATOM 1451 N N . SER A 1 194 ? -35.444 -28.565 31.298 1.00 37.22 194 SER A N 1
ATOM 1452 C CA . SER A 1 194 ? -36.431 -27.655 30.705 1.00 37.22 194 SER A CA 1
ATOM 1453 C C . SER A 1 194 ? -36.235 -27.676 29.189 1.00 37.22 194 SER A C 1
ATOM 1455 O O . SER A 1 194 ? -35.110 -27.693 28.695 1.00 37.22 194 SER A O 1
ATOM 1457 N N . GLY A 1 195 ? -37.344 -27.861 28.477 1.00 32.47 195 GLY A N 1
ATOM 1458 C CA . GLY A 1 195 ? -37.385 -28.312 27.095 1.00 32.47 195 GLY A CA 1
ATOM 1459 C C . GLY A 1 195 ? -36.845 -27.311 26.081 1.00 32.47 195 GLY A C 1
ATOM 1460 O O . GLY A 1 195 ? -37.075 -26.109 26.165 1.00 32.47 195 GLY A O 1
ATOM 1461 N N . TRP A 1 196 ? -36.194 -27.861 25.063 1.00 30.23 196 TRP A N 1
ATOM 1462 C CA . TRP A 1 196 ? -35.983 -27.207 23.781 1.00 30.23 196 TRP A CA 1
ATOM 1463 C C . TRP A 1 196 ? -37.283 -27.280 22.972 1.00 30.23 196 TRP A C 1
ATOM 1465 O O . TRP A 1 196 ? -37.762 -28.394 22.730 1.00 30.23 196 TRP A O 1
ATOM 1475 N N . PRO A 1 197 ? -37.857 -26.168 22.490 1.00 39.75 197 PRO A N 1
ATOM 1476 C CA . PRO A 1 197 ? -38.837 -26.246 21.420 1.00 39.75 197 PRO A CA 1
ATOM 1477 C C . PRO A 1 197 ? -38.115 -26.610 20.119 1.00 39.75 197 PRO A C 1
ATOM 1479 O O . PRO A 1 197 ? -37.180 -25.930 19.693 1.00 39.75 197 PRO A O 1
ATOM 1482 N N . ARG A 1 198 ? -38.547 -27.708 19.493 1.00 36.50 198 ARG A N 1
ATOM 1483 C CA . ARG A 1 198 ? -38.178 -28.054 18.118 1.00 36.50 198 ARG A CA 1
ATOM 1484 C C . ARG A 1 198 ? -38.937 -27.163 17.127 1.00 36.50 198 ARG A C 1
ATOM 1486 O O . ARG A 1 198 ? -40.116 -26.896 17.311 1.00 36.50 198 ARG A O 1
ATOM 1493 N N . ALA A 1 199 ? -38.178 -26.760 16.111 1.00 36.31 199 ALA A N 1
ATOM 1494 C CA . ALA A 1 199 ? -38.466 -26.133 14.821 1.00 36.31 199 ALA A CA 1
ATOM 1495 C C . ALA A 1 199 ? -39.917 -25.997 14.323 1.00 36.31 199 ALA A C 1
ATOM 1497 O O . ALA A 1 199 ? -40.693 -26.946 14.385 1.00 36.31 199 ALA A O 1
ATOM 1498 N N . ALA A 1 200 ? -40.177 -24.892 13.612 1.00 34.81 200 ALA A N 1
ATOM 1499 C CA . ALA A 1 200 ? -40.944 -24.895 12.360 1.00 34.81 200 ALA A CA 1
ATOM 1500 C C . ALA A 1 200 ? -40.714 -23.584 11.560 1.00 34.81 200 ALA A C 1
ATOM 1502 O O . ALA A 1 200 ? -40.196 -22.624 12.127 1.00 34.81 200 ALA A O 1
ATOM 1503 N N . PRO A 1 201 ? -41.010 -23.561 10.245 1.00 52.03 201 PRO A N 1
ATOM 1504 C CA . PRO A 1 201 ? -40.215 -22.888 9.218 1.00 52.03 201 PRO A CA 1
ATOM 1505 C C . PRO A 1 201 ? -40.922 -21.650 8.632 1.00 52.03 201 PRO A C 1
ATOM 1507 O O . PRO A 1 201 ? -41.973 -21.249 9.114 1.00 52.03 201 PRO A O 1
ATOM 1510 N N . THR A 1 202 ? -40.374 -21.142 7.521 1.00 34.34 202 THR A N 1
ATOM 1511 C CA . THR A 1 202 ? -40.955 -20.219 6.521 1.00 34.34 202 THR A CA 1
ATOM 1512 C C . THR A 1 202 ? -40.558 -18.744 6.612 1.00 34.34 202 THR A C 1
ATOM 1514 O O . THR A 1 202 ? -40.714 -18.083 7.628 1.00 34.34 202 THR A O 1
ATOM 1517 N N . GLY A 1 203 ? -40.120 -18.228 5.459 1.00 30.16 203 GLY A N 1
ATOM 1518 C CA . GLY A 1 203 ? -40.629 -16.955 4.965 1.00 30.16 203 GLY A CA 1
ATOM 1519 C C . GLY A 1 203 ? -39.717 -15.741 5.102 1.00 30.16 203 GLY A C 1
ATOM 1520 O O . GLY A 1 203 ? -39.673 -15.091 6.137 1.00 30.16 203 GLY A O 1
ATOM 1521 N N . THR A 1 204 ? -39.168 -15.342 3.954 1.00 33.09 204 THR A N 1
ATOM 1522 C CA . THR A 1 204 ? -39.020 -13.946 3.507 1.00 33.09 204 THR A CA 1
ATOM 1523 C C . THR A 1 204 ? -37.921 -13.075 4.123 1.00 33.09 204 THR A C 1
ATOM 1525 O O . THR A 1 204 ? -38.046 -12.479 5.191 1.00 33.09 204 THR A O 1
ATOM 1528 N N . GLU A 1 205 ? -36.872 -12.910 3.312 1.00 37.47 205 GLU A N 1
ATOM 1529 C CA . GLU A 1 205 ? -36.166 -11.650 3.059 1.00 37.47 205 GLU A CA 1
ATOM 1530 C C . GLU A 1 205 ? -37.052 -10.413 3.299 1.00 37.47 205 GLU A C 1
ATOM 1532 O O . GLU A 1 205 ? -38.091 -10.260 2.664 1.00 37.47 205 GLU A O 1
ATOM 1537 N N . SER A 1 206 ? -36.648 -9.520 4.210 1.00 33.72 206 SER A N 1
ATOM 1538 C CA . SER A 1 206 ? -37.000 -8.078 4.195 1.00 33.72 206 SER A CA 1
ATOM 1539 C C . SER A 1 206 ? -36.508 -7.303 5.428 1.00 33.72 206 SER A C 1
ATOM 1541 O O . SER A 1 206 ? -36.502 -6.074 5.415 1.00 33.72 206 SER A O 1
ATOM 1543 N N . ALA A 1 207 ? -36.003 -7.957 6.477 1.00 36.06 207 ALA A N 1
ATOM 1544 C CA . ALA A 1 207 ? -35.628 -7.270 7.721 1.00 36.06 207 ALA A CA 1
ATOM 1545 C C . ALA A 1 207 ? -34.195 -6.678 7.765 1.00 36.06 207 ALA A C 1
ATOM 1547 O O . ALA A 1 207 ? -33.691 -6.389 8.846 1.00 36.06 207 ALA A O 1
ATOM 1548 N N . PHE A 1 208 ? -33.529 -6.464 6.621 1.00 38.44 208 PHE A N 1
ATOM 1549 C CA . PHE A 1 208 ? -32.193 -5.833 6.562 1.00 38.44 208 PHE A CA 1
ATOM 1550 C C . PHE A 1 208 ? -32.242 -4.288 6.476 1.00 38.44 208 PHE A C 1
ATOM 1552 O O . PHE A 1 208 ? -31.225 -3.623 6.640 1.00 38.44 208 PHE A O 1
ATOM 1559 N N . TRP A 1 209 ? -33.426 -3.689 6.263 1.00 33.53 209 TRP A N 1
ATOM 1560 C CA . TRP A 1 209 ? -33.586 -2.252 5.959 1.00 33.53 209 TRP A CA 1
ATOM 1561 C C . TRP A 1 209 ? -34.356 -1.421 7.005 1.00 33.53 209 TRP A C 1
ATOM 1563 O O . TRP A 1 209 ? -34.832 -0.321 6.706 1.00 33.53 209 TRP A O 1
ATOM 1573 N N . ALA A 1 210 ? -34.467 -1.880 8.253 1.00 31.61 210 ALA A N 1
ATOM 1574 C CA . ALA A 1 210 ? -35.083 -1.073 9.307 1.00 31.61 210 ALA A CA 1
ATOM 1575 C C . ALA A 1 210 ? -34.102 -0.006 9.838 1.00 31.61 210 ALA A C 1
ATOM 1577 O O . ALA A 1 210 ? -33.194 -0.288 10.616 1.00 31.61 210 ALA A O 1
ATOM 1578 N N . ARG A 1 211 ? -34.303 1.244 9.398 1.00 31.61 211 ARG A N 1
ATOM 1579 C CA . ARG A 1 211 ? -33.635 2.463 9.894 1.00 31.61 211 ARG A CA 1
ATOM 1580 C C . ARG A 1 211 ? -33.682 2.553 11.434 1.00 31.61 211 ARG A C 1
ATOM 1582 O O . ARG A 1 211 ? -34.734 2.256 12.006 1.00 31.61 211 ARG A O 1
ATOM 1589 N N . PRO A 1 212 ? -32.638 3.059 12.118 1.00 37.38 212 PRO A N 1
ATOM 1590 C CA . PRO A 1 212 ? -32.726 3.347 13.547 1.00 37.38 212 PRO A CA 1
ATOM 1591 C C . PRO A 1 212 ? -33.728 4.486 13.796 1.00 37.38 212 PRO A C 1
ATOM 1593 O O . PRO A 1 212 ? -33.612 5.576 13.231 1.00 37.38 212 PRO A O 1
ATOM 1596 N N . ARG A 1 213 ? -34.743 4.226 14.627 1.00 35.28 213 ARG A N 1
ATOM 1597 C CA . ARG A 1 213 ? -35.668 5.255 15.125 1.00 35.28 213 ARG A CA 1
ATOM 1598 C C . ARG A 1 213 ? -34.922 6.160 16.118 1.00 35.28 213 ARG A C 1
ATOM 1600 O O . ARG A 1 213 ? -34.211 5.631 16.969 1.00 35.28 213 ARG A O 1
ATOM 1607 N N . PRO A 1 214 ? -35.090 7.492 16.072 1.00 36.00 214 PRO A N 1
ATOM 1608 C CA . PRO A 1 214 ? -34.501 8.376 17.070 1.00 36.00 214 PRO A CA 1
ATOM 1609 C C . PRO A 1 214 ? -35.183 8.185 18.433 1.00 36.00 214 PRO A C 1
ATOM 1611 O O . PRO A 1 214 ? -36.412 8.208 18.538 1.00 36.00 214 PRO A O 1
ATOM 1614 N N . CYS A 1 215 ? -34.376 8.019 19.484 1.00 34.66 215 CYS A N 1
ATOM 1615 C CA . CYS A 1 215 ? -34.822 8.045 20.874 1.00 34.66 215 CYS A CA 1
ATOM 1616 C C . CYS A 1 215 ? -35.450 9.409 21.191 1.00 34.66 215 CYS A C 1
ATOM 1618 O O . CYS A 1 215 ? -34.758 10.421 21.291 1.00 34.66 215 CYS A O 1
ATOM 1620 N N . ARG A 1 216 ? -36.774 9.444 21.361 1.00 34.53 216 ARG A N 1
ATOM 1621 C CA . ARG A 1 216 ? -37.488 10.614 21.877 1.00 34.53 216 ARG A CA 1
ATOM 1622 C C . ARG A 1 216 ? -37.285 10.672 23.394 1.00 34.53 216 ARG A C 1
ATOM 1624 O O . ARG A 1 216 ? -37.973 9.986 24.144 1.00 34.53 216 ARG A O 1
ATOM 1631 N N . VAL A 1 217 ? -36.342 11.500 23.838 1.00 47.69 217 VAL A N 1
ATOM 1632 C CA . VAL A 1 217 ? -36.230 11.934 25.237 1.00 47.69 217 VAL A CA 1
ATOM 1633 C C . VAL A 1 217 ? -37.415 12.854 25.529 1.00 47.69 217 VAL A C 1
ATOM 1635 O O . VAL A 1 217 ? -37.411 14.029 25.179 1.00 47.69 217 VAL A O 1
ATOM 1638 N N . SER A 1 218 ? -38.470 12.315 26.136 1.00 38.28 218 SER A N 1
ATOM 1639 C CA . SER A 1 218 ? -39.534 13.126 26.727 1.00 38.28 218 SER A CA 1
ATOM 1640 C C . SER A 1 218 ? -40.103 12.431 27.957 1.00 38.28 218 SER A C 1
ATOM 1642 O O . SER A 1 218 ? -41.016 11.615 27.832 1.00 38.28 218 SER A O 1
ATOM 1644 N N . ARG A 1 219 ? -39.533 12.756 29.124 1.00 35.59 219 ARG A N 1
ATOM 1645 C CA . ARG A 1 219 ? -40.214 13.054 30.401 1.00 35.59 219 ARG A CA 1
ATOM 1646 C C . ARG A 1 219 ? -39.168 13.105 31.522 1.00 35.59 219 ARG A C 1
ATOM 1648 O O . ARG A 1 219 ? -38.965 12.139 32.245 1.00 35.59 219 ARG A O 1
ATOM 1655 N N . CYS A 1 220 ? -38.525 14.264 31.668 1.00 34.62 220 CYS A N 1
ATOM 1656 C CA . CYS A 1 220 ? -38.081 14.715 32.985 1.00 34.62 220 CYS A CA 1
ATOM 1657 C C . CYS A 1 220 ? -39.348 15.031 33.786 1.00 34.62 220 CYS A C 1
ATOM 1659 O O . CYS A 1 220 ? -40.139 15.874 33.366 1.00 34.62 220 CYS A O 1
ATOM 1661 N N . GLY A 1 221 ? -39.576 14.309 34.878 1.00 32.38 221 GLY A N 1
ATOM 1662 C CA . GLY A 1 221 ? -40.659 14.571 35.816 1.00 32.38 221 GLY A CA 1
ATOM 1663 C C . GLY A 1 221 ? -40.083 14.900 37.185 1.00 32.38 221 GLY A C 1
ATOM 1664 O O . GLY A 1 221 ? -39.498 14.036 37.826 1.00 32.38 221 GLY A O 1
ATOM 1665 N N . THR A 1 222 ? -40.283 16.135 37.623 1.00 34.53 222 THR A N 1
ATOM 1666 C CA . THR A 1 222 ? -40.200 16.600 39.016 1.00 34.53 222 THR A CA 1
ATOM 1667 C C . THR A 1 222 ? -41.016 17.897 39.100 1.00 34.53 222 THR A C 1
ATOM 1669 O O . THR A 1 222 ? -41.162 18.574 38.083 1.00 34.53 222 THR A O 1
ATOM 1672 N N . PRO A 1 223 ? -41.450 18.368 40.281 1.00 44.22 223 PRO A N 1
ATOM 1673 C CA . PRO A 1 223 ? -42.025 17.688 41.451 1.00 44.22 223 PRO A CA 1
ATOM 1674 C C . PRO A 1 223 ? -43.347 18.381 41.892 1.00 44.22 223 PRO A C 1
ATOM 1676 O O . PRO A 1 223 ? -43.524 19.568 41.643 1.00 44.22 223 PRO A O 1
ATOM 1679 N N . SER A 1 224 ? -44.280 17.721 42.592 1.00 37.06 224 SER A N 1
ATOM 1680 C CA . SER A 1 224 ? -45.249 18.445 43.453 1.00 37.06 224 SER A CA 1
ATOM 1681 C C . SER A 1 224 ? -46.060 17.537 44.387 1.00 37.06 224 SER A C 1
ATOM 1683 O O . SER A 1 224 ? -46.477 16.448 44.012 1.00 37.06 224 SER A O 1
ATOM 1685 N N . SER A 1 225 ? -46.341 18.082 45.577 1.00 37.78 225 SER A N 1
ATOM 1686 C CA . SER A 1 225 ? -47.295 17.652 46.618 1.00 37.78 225 SER A CA 1
ATOM 1687 C C . SER A 1 225 ? -46.783 16.756 47.763 1.00 37.78 225 SER A C 1
ATOM 1689 O O . SER A 1 225 ? -47.101 15.582 47.878 1.00 37.78 225 SER A O 1
ATOM 1691 N N . LEU A 1 226 ? -46.074 17.390 48.704 1.00 46.97 226 LEU A N 1
ATOM 1692 C CA . LEU A 1 226 ? -46.194 17.092 50.136 1.00 46.97 226 LEU A CA 1
ATOM 1693 C C . LEU A 1 226 ? -47.161 18.127 50.726 1.00 46.97 226 LEU A C 1
ATOM 1695 O O . LEU A 1 226 ? -46.848 19.319 50.770 1.00 46.97 226 LEU A O 1
ATOM 1699 N N . ARG A 1 227 ? -48.359 17.691 51.122 1.00 45.25 227 ARG A N 1
ATOM 1700 C CA . ARG A 1 227 ? -49.297 18.486 51.920 1.00 45.25 227 ARG A CA 1
ATOM 1701 C C . ARG A 1 227 ? -50.074 17.542 52.849 1.00 45.25 227 ARG A C 1
ATOM 1703 O O . ARG A 1 227 ? -50.843 16.728 52.351 1.00 45.25 227 ARG A O 1
ATOM 1710 N N . ARG A 1 228 ? -49.910 17.806 54.151 1.00 45.19 228 ARG A N 1
ATOM 1711 C CA . ARG A 1 228 ? -50.540 17.214 55.350 1.00 45.19 228 ARG A CA 1
ATOM 1712 C C . ARG A 1 228 ? -49.972 15.889 55.839 1.00 45.19 228 ARG A C 1
ATOM 1714 O O . ARG A 1 228 ? -49.927 14.928 55.051 1.00 45.19 228 ARG A O 1
#

Secondary structure (DSSP, 8-state):
-------TTSHHHHHHHTT----S-----HHHHHHHHHHHT-THIIIIIIIHHHHHHH-GGGGGHHHHHHHHHHHHHHHHHHHHHH---TTHHHHHHHHHT-HHHHHHHHHHHHHHHHHHHHHHIIIIIHHHHHHHTT--TT-HHHHHHHHHHHHHHHHHHHHHHHHS-TT-S---------PPP---------PPPP--------TT--PPPP--------------

Radius of gyration: 28.09 Å; chains: 1; bounding box: 69×55×81 Å

Foldseek 3Di:
DDDPPPPVPDVQVVCVVVVDHDPDDPPQDPVNVVVVVCVVPPCQCVCPPVVVVCCVPVNPVSVVVVVVVVVVVVVVVVVLVVQCVNRVDPPRQLVSLCVPPHNVRSVVSVVVVVVCVVCVLLVCQLVPVLLVVCVVVVHDSVDSVSSNVRSVVVVVVVVVVVVCVVPDPPPPPDDPDDPDDDDDDDDDDDDDDDDDDDDDDDDDDDPPDDDDDDDPPDDPDDDDDDDD

pLDDT: mean 72.75, std 22.34, range [30.16, 96.75]

Sequence (228 aa):
MSAGQIAPGTEEGAVNEFGYRQELKRVLRLFAVFSVAFSIISITTGIFLNFGFAITHLGPASIWLWPVAAVGQTLVALIFAELATRIPLAGANYQWAARLVGPRYGYVVGSLGIMYSAVGISGILYLAASPLLATVFGWNVENPRLLLFIAVVLIVAAFGINLISINSPPGSTTSPSSPRSSEPSGWPRRSSSSGWPRAAPTGTESAFWARPRPCRVSRCGTPSSLRR